Protein AF-A0A6S7IN90-F1 (afdb_monomer_lite)

Secondary structure (DSSP, 8-state):
------TTEEHHHHHHHHHHHHT--GGGEEEEEEETTEEEEE--TTSEE---STTEEEEEEEEEEE--------------------SS------------EEEEEEEEEESS---SB-TTT--B-SS-EE-TTTSS-EESSHHHHHHHHHHHGGG----PEEEEEEEEEEEEGGG--HHHHHHHHHHHT-

InterPro domains:
  IPR002893 Zinc finger, MYND-type [PF01753] (118-156)
  IPR002893 Zinc finger, MYND-type [PS01360] (118-156)
  IPR002893 Zinc finger, MYND-type [PS50865] (118-156)

Foldseek 3Di:
DFQDQDPWDFPLSNLVVVCVQVVHDSQQKWKFKDAPLATDDTHDRGDTDDDDWLRIWIKIKGWAKDQDPPPPDDDDDDDDDDDDDPDDPPDDPDDPPPQRKIKIWIWIWTQADRDQAAPQPRDRDPPWDADSAANHGTHPDPVSVVVCCVPCVVPRHHDIDTDDDTDIDIDGPVQPDPVSVSVRVNVVSD

Radius of gyration: 23.91 Å; chains: 1; bounding box: 40×41×80 Å

Sequence (190 aa):
TKIKVCQRTHCSDLISQLSHIVDIPARCLLLLRSKYSRISHIYDPIEEVSLSSNDEILIACEIVVSKQDVSSSNTKDENACSESCESNFKKNIDKHCSYDVVHISVIQRLTHSVTGKCHNCGLEKSPLSYCSKCCKVAYCNRECQRNNWKYHRQYCEFQPFIIGTPFIISIDSSKATLDNLQKKAFSYAR

pLDDT: mean 75.05, std 19.96, range [24.75, 97.0]

Organism: Paramuricea clavata (NCBI:txid317549)

Structure (mmCIF, N/CA/C/O backbone):
data_AF-A0A6S7IN90-F1
#
_entry.id   AF-A0A6S7IN90-F1
#
loop_
_atom_site.group_PDB
_atom_site.id
_atom_site.type_symbol
_atom_site.label_atom_id
_atom_site.label_alt_id
_atom_site.label_comp_id
_atom_site.label_asym_id
_atom_site.label_entity_id
_atom_site.label_seq_id
_atom_site.pdbx_PDB_ins_code
_atom_site.Cartn_x
_atom_site.Cartn_y
_atom_site.Cartn_z
_atom_site.occupancy
_atom_site.B_iso_or_equiv
_atom_site.auth_seq_id
_atom_site.auth_comp_id
_atom_site.auth_asym_id
_atom_site.auth_atom_id
_atom_site.pdbx_PDB_model_num
ATOM 1 N N . THR A 1 1 ? -6.075 -13.802 1.726 1.00 51.81 1 THR A N 1
ATOM 2 C CA . THR A 1 1 ? -4.731 -14.169 2.237 1.00 51.81 1 THR A CA 1
ATOM 3 C C . THR A 1 1 ? -4.208 -13.045 3.120 1.00 51.81 1 THR A C 1
ATOM 5 O O . THR A 1 1 ? -4.416 -11.894 2.767 1.00 51.81 1 THR A O 1
ATOM 8 N N . LYS A 1 2 ? -3.662 -13.325 4.315 1.00 60.53 2 LYS A N 1
ATOM 9 C CA . LYS A 1 2 ? -3.126 -12.279 5.218 1.00 60.53 2 LYS A CA 1
ATOM 10 C C . LYS A 1 2 ? -1.755 -11.827 4.710 1.00 60.53 2 LYS A C 1
ATOM 12 O O . LYS A 1 2 ? -0.945 -12.706 4.436 1.00 60.53 2 LYS A O 1
ATOM 17 N N . ILE A 1 3 ? -1.478 -10.522 4.687 1.00 66.75 3 ILE A N 1
ATOM 18 C CA . ILE A 1 3 ? -0.090 -10.048 4.652 1.00 66.75 3 ILE A CA 1
ATOM 19 C C . ILE A 1 3 ? 0.465 -10.135 6.070 1.00 66.75 3 ILE A C 1
ATOM 21 O O . ILE A 1 3 ? -0.049 -9.513 6.999 1.00 66.75 3 ILE A O 1
ATOM 25 N N . LYS A 1 4 ? 1.498 -10.945 6.250 1.00 66.06 4 LYS A N 1
ATOM 26 C CA . LYS A 1 4 ? 2.274 -11.033 7.478 1.00 66.06 4 LYS A CA 1
ATOM 27 C C . LYS A 1 4 ? 3.322 -9.926 7.446 1.00 66.06 4 LYS A C 1
ATOM 29 O O . LYS A 1 4 ? 4.298 -10.033 6.712 1.00 66.06 4 LYS A O 1
ATOM 34 N N . VAL A 1 5 ? 3.093 -8.885 8.243 1.00 60.19 5 VAL A N 1
ATOM 35 C CA . VAL A 1 5 ? 4.088 -7.852 8.557 1.00 60.19 5 VAL A CA 1
ATOM 36 C C . VAL A 1 5 ? 4.557 -8.093 9.995 1.00 60.19 5 VAL A C 1
ATOM 38 O O . VAL A 1 5 ? 3.855 -7.778 10.955 1.00 60.19 5 VAL A O 1
ATOM 41 N N . CYS A 1 6 ? 5.705 -8.739 10.147 1.00 56.78 6 CYS A N 1
ATOM 42 C CA . CYS A 1 6 ? 6.445 -8.868 11.401 1.00 56.78 6 CYS A CA 1
ATOM 43 C C . CYS A 1 6 ? 7.353 -7.641 11.618 1.00 56.78 6 CYS A C 1
ATOM 45 O O . CYS A 1 6 ? 7.643 -6.908 10.676 1.00 56.78 6 CYS A O 1
ATOM 47 N N . GLN A 1 7 ? 7.857 -7.447 12.845 1.00 50.72 7 GLN A N 1
ATOM 48 C CA . GLN A 1 7 ? 8.758 -6.332 13.206 1.00 50.72 7 GLN A CA 1
ATOM 49 C C . GLN A 1 7 ? 10.035 -6.220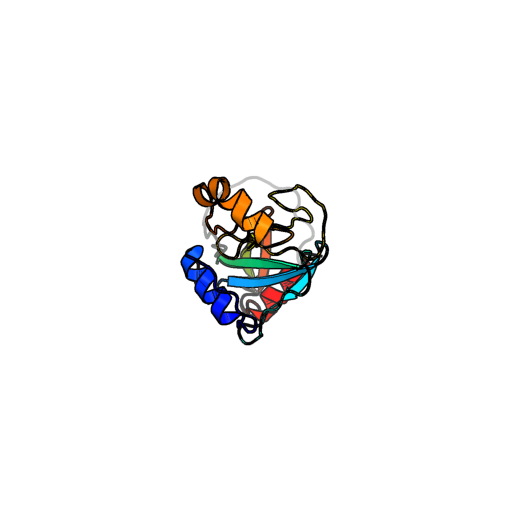 12.345 1.00 50.72 7 GLN A C 1
ATOM 51 O O . GLN A 1 7 ? 10.649 -5.161 12.347 1.00 50.72 7 GLN A O 1
ATOM 56 N N . ARG A 1 8 ? 10.416 -7.281 11.619 1.00 61.25 8 ARG A N 1
ATOM 57 C CA . ARG A 1 8 ? 11.511 -7.316 10.637 1.00 61.25 8 ARG A CA 1
ATOM 58 C C . ARG A 1 8 ? 11.054 -8.062 9.387 1.00 61.25 8 ARG A C 1
ATOM 60 O O . ARG A 1 8 ? 11.346 -9.242 9.228 1.00 61.25 8 ARG A O 1
ATOM 67 N N . THR A 1 9 ? 10.209 -7.433 8.576 1.00 80.62 9 THR A N 1
ATOM 68 C CA . THR A 1 9 ? 9.771 -8.038 7.307 1.00 80.62 9 THR A CA 1
ATOM 69 C C . THR A 1 9 ? 10.557 -7.414 6.177 1.00 80.62 9 THR A C 1
ATOM 71 O O . THR A 1 9 ? 10.556 -6.187 6.063 1.00 80.62 9 THR A O 1
ATOM 74 N N . HIS A 1 10 ? 11.198 -8.228 5.341 1.00 87.44 10 HIS A N 1
ATOM 75 C CA . HIS A 1 10 ? 11.854 -7.702 4.153 1.00 87.44 10 HIS A CA 1
ATOM 76 C C . HIS A 1 10 ? 10.814 -7.263 3.121 1.00 87.44 10 HIS A C 1
ATOM 78 O O . HIS A 1 10 ? 9.716 -7.820 3.019 1.00 87.44 10 HIS A O 1
ATOM 84 N N . CYS A 1 11 ? 11.161 -6.250 2.336 1.00 88.19 11 CYS A N 1
ATOM 85 C CA . CYS A 1 11 ? 10.333 -5.759 1.243 1.00 88.19 11 CYS A CA 1
ATOM 86 C C . CYS A 1 11 ? 9.976 -6.887 0.263 1.00 88.19 11 CYS A C 1
ATOM 88 O O . CYS A 1 11 ? 8.815 -7.021 -0.128 1.00 88.19 11 CYS A O 1
ATOM 90 N N . SER A 1 12 ? 10.939 -7.755 -0.056 1.00 87.94 12 SER A N 1
ATOM 91 C CA . SER A 1 12 ? 10.753 -8.944 -0.895 1.00 87.94 12 SER A CA 1
ATOM 92 C C . SER A 1 12 ? 9.645 -9.882 -0.397 1.00 87.94 12 SER A C 1
ATOM 94 O O . SER A 1 12 ? 8.852 -10.373 -1.207 1.00 87.94 12 S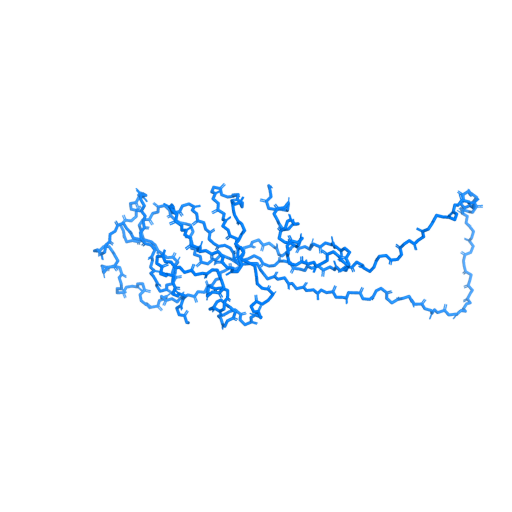ER A O 1
ATOM 96 N N . ASP A 1 13 ? 9.520 -10.082 0.918 1.00 89.44 13 ASP A N 1
ATOM 97 C CA . ASP A 1 13 ? 8.468 -10.912 1.516 1.00 89.44 13 ASP A CA 1
ATOM 98 C C . ASP A 1 13 ? 7.088 -10.273 1.346 1.00 89.44 13 ASP A C 1
ATOM 100 O O . ASP A 1 13 ? 6.101 -10.961 1.064 1.00 89.44 13 ASP A O 1
ATOM 104 N N . LEU A 1 14 ? 6.995 -8.951 1.518 1.00 88.81 14 LEU A N 1
ATOM 105 C CA . LEU A 1 14 ? 5.744 -8.214 1.331 1.00 88.81 14 LEU A CA 1
ATOM 106 C C . LEU A 1 14 ? 5.332 -8.187 -0.136 1.00 88.81 14 LEU A C 1
ATOM 108 O O . LEU A 1 14 ? 4.166 -8.435 -0.440 1.00 88.81 14 LEU A O 1
ATOM 112 N N . ILE A 1 15 ? 6.279 -7.932 -1.038 1.00 88.88 15 ILE A N 1
ATOM 113 C CA . ILE A 1 15 ? 6.060 -7.947 -2.485 1.00 88.88 15 ILE A CA 1
ATOM 114 C C . ILE A 1 15 ? 5.602 -9.336 -2.941 1.00 88.88 15 ILE A C 1
ATOM 116 O O . ILE A 1 15 ? 4.645 -9.432 -3.704 1.00 88.88 15 ILE A O 1
ATOM 120 N N . SER A 1 16 ? 6.214 -10.413 -2.443 1.00 90.25 16 SER A N 1
ATOM 121 C CA . SER A 1 16 ? 5.815 -11.787 -2.785 1.00 90.25 16 SER A CA 1
ATOM 122 C C . SER A 1 16 ? 4.404 -12.109 -2.289 1.00 90.25 16 SER A C 1
ATOM 124 O O . SER A 1 16 ? 3.588 -12.663 -3.021 1.00 90.25 16 SER A O 1
ATOM 126 N N . GLN A 1 17 ? 4.064 -11.705 -1.063 1.00 89.25 17 GLN A N 1
ATOM 127 C CA . GLN A 1 17 ? 2.707 -11.879 -0.537 1.00 89.25 17 GLN A CA 1
ATOM 128 C C . GLN A 1 17 ? 1.677 -11.066 -1.326 1.00 89.25 17 GLN A C 1
ATOM 130 O O . GLN A 1 17 ? 0.605 -11.580 -1.642 1.00 89.25 17 GLN A O 1
ATOM 135 N N . LEU A 1 18 ? 2.001 -9.814 -1.659 1.00 88.94 18 LEU A N 1
ATOM 136 C CA . LEU A 1 18 ? 1.163 -8.957 -2.492 1.00 88.94 18 LEU A CA 1
ATOM 137 C C . LEU A 1 18 ? 0.967 -9.567 -3.875 1.00 88.94 18 LEU A C 1
ATOM 139 O O . LEU A 1 18 ? -0.170 -9.633 -4.323 1.00 88.94 18 LEU A O 1
ATOM 143 N N . SER A 1 19 ? 2.029 -10.077 -4.497 1.00 89.75 19 SER A N 1
ATOM 144 C CA . SER A 1 19 ? 1.998 -10.712 -5.816 1.00 89.75 19 SER A CA 1
ATOM 145 C C . SER A 1 19 ? 0.890 -11.760 -5.928 1.00 89.75 19 SER A C 1
ATOM 147 O O . SER A 1 19 ? 0.081 -11.700 -6.849 1.00 89.75 19 SER A O 1
ATOM 149 N N . HIS A 1 20 ? 0.771 -12.640 -4.931 1.00 88.88 20 HIS A N 1
ATOM 150 C CA . HIS A 1 20 ? -0.295 -13.643 -4.870 1.00 88.88 20 HIS A CA 1
ATOM 151 C C . HIS A 1 20 ? -1.692 -13.072 -4.586 1.00 88.88 20 HIS A C 1
ATOM 153 O O . HIS A 1 20 ? -2.689 -13.691 -4.937 1.00 88.88 20 HIS A O 1
ATOM 159 N N . ILE A 1 21 ? -1.787 -11.937 -3.889 1.00 85.12 21 ILE A N 1
ATOM 160 C CA . ILE A 1 21 ? -3.066 -11.317 -3.513 1.00 85.12 21 ILE A CA 1
ATOM 161 C C . ILE A 1 21 ? -3.670 -10.537 -4.679 1.00 85.12 21 ILE A C 1
ATOM 163 O O . ILE A 1 21 ? -4.886 -10.556 -4.849 1.00 85.12 21 ILE A O 1
ATOM 167 N N . VAL A 1 22 ? -2.836 -9.815 -5.428 1.00 84.12 22 VAL A N 1
ATOM 168 C CA . VAL A 1 22 ? -3.275 -8.951 -6.534 1.00 84.12 22 VAL A CA 1
ATOM 169 C C . VAL A 1 22 ? -3.088 -9.589 -7.911 1.00 84.12 22 VAL A C 1
ATOM 171 O O . VAL A 1 22 ? -3.410 -8.943 -8.898 1.00 84.12 22 VAL A O 1
ATOM 174 N N . ASP A 1 23 ? -2.594 -10.829 -7.964 1.00 86.19 23 ASP A N 1
ATOM 175 C CA . ASP A 1 23 ? -2.324 -11.596 -9.188 1.00 86.19 23 ASP A CA 1
ATOM 176 C C . ASP A 1 23 ? -1.394 -10.869 -10.177 1.00 86.19 23 ASP A C 1
ATOM 178 O O . ASP A 1 23 ? -1.618 -10.804 -11.383 1.00 86.19 23 ASP A O 1
ATOM 182 N N . ILE A 1 24 ? -0.328 -10.271 -9.638 1.00 84.75 24 ILE A N 1
ATOM 183 C CA . ILE A 1 24 ? 0.679 -9.520 -10.401 1.00 84.75 24 ILE A CA 1
ATOM 184 C C . ILE A 1 24 ? 2.053 -10.083 -10.054 1.00 84.75 24 ILE A C 1
ATOM 186 O O . ILE A 1 24 ? 2.351 -10.207 -8.866 1.00 84.75 24 ILE A O 1
ATOM 190 N N . PRO A 1 25 ? 2.938 -10.386 -11.021 1.00 85.12 25 PRO A N 1
ATOM 191 C CA . PRO A 1 25 ? 4.278 -10.885 -10.722 1.00 85.12 25 PRO A CA 1
ATOM 192 C C . PRO A 1 25 ? 5.054 -9.956 -9.777 1.00 85.12 25 PRO A C 1
ATOM 194 O O . PRO A 1 25 ? 5.095 -8.750 -9.996 1.00 85.12 25 PRO A O 1
ATOM 197 N N . ALA A 1 26 ? 5.744 -10.514 -8.777 1.00 84.88 26 ALA A N 1
ATOM 198 C CA . ALA A 1 26 ? 6.549 -9.760 -7.805 1.00 84.88 26 ALA A CA 1
ATOM 199 C C . ALA A 1 26 ? 7.509 -8.743 -8.456 1.00 84.88 26 ALA A C 1
ATOM 201 O O . ALA A 1 26 ? 7.634 -7.615 -7.995 1.00 84.88 26 ALA A O 1
ATOM 202 N N . ARG A 1 27 ? 8.128 -9.111 -9.585 1.00 82.00 27 ARG A N 1
ATOM 203 C CA . ARG A 1 27 ? 9.022 -8.238 -10.374 1.00 82.00 27 ARG A CA 1
ATOM 204 C C . ARG A 1 27 ? 8.341 -7.012 -10.999 1.00 82.00 27 ARG A C 1
ATOM 206 O O . ARG A 1 27 ? 9.026 -6.098 -11.438 1.00 82.00 27 ARG A O 1
ATOM 213 N N . CYS A 1 28 ? 7.015 -7.025 -11.094 1.00 82.50 28 CYS A N 1
ATOM 214 C CA . CYS A 1 28 ? 6.192 -5.934 -11.607 1.00 82.50 28 CYS A CA 1
ATOM 215 C C . CYS A 1 28 ? 5.619 -5.078 -10.472 1.00 82.50 28 CYS A C 1
ATOM 217 O O . CYS A 1 28 ? 4.851 -4.161 -10.744 1.00 82.50 28 CYS A O 1
ATOM 219 N N . LEU A 1 29 ? 5.952 -5.376 -9.215 1.00 84.88 29 LEU A N 1
ATOM 220 C CA . LEU A 1 29 ? 5.479 -4.637 -8.056 1.00 84.88 29 LEU A CA 1
ATOM 221 C C . LEU A 1 29 ? 6.607 -3.820 -7.441 1.00 84.88 29 LEU A C 1
ATOM 223 O O . LEU A 1 29 ? 7.735 -4.279 -7.276 1.00 84.88 29 LEU A O 1
ATOM 227 N N . LEU A 1 30 ? 6.253 -2.607 -7.047 1.00 86.19 30 LEU A N 1
ATOM 228 C CA . LEU A 1 30 ? 7.115 -1.672 -6.358 1.00 86.19 30 LEU A CA 1
ATOM 229 C C . LEU A 1 30 ? 6.476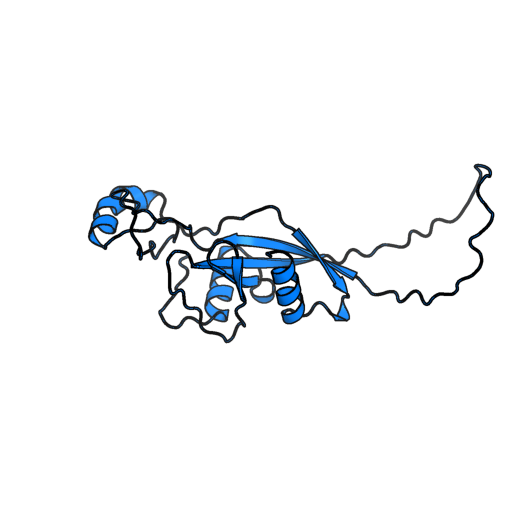 -1.253 -5.035 1.00 86.19 30 LEU A C 1
ATOM 231 O O . LEU A 1 30 ? 5.329 -0.819 -5.030 1.00 86.19 30 LEU A O 1
ATOM 235 N N . LEU A 1 31 ? 7.209 -1.340 -3.924 1.00 88.06 31 LEU A N 1
ATOM 236 C CA . LEU A 1 31 ? 6.712 -0.928 -2.614 1.00 88.06 31 LEU A CA 1
ATOM 237 C C . LEU A 1 31 ? 7.264 0.445 -2.217 1.00 88.06 31 LEU A C 1
ATOM 239 O O . LEU A 1 31 ? 8.468 0.697 -2.259 1.00 88.06 31 LEU A O 1
ATOM 243 N N . LEU A 1 32 ? 6.368 1.332 -1.801 1.00 87.69 32 LEU A N 1
ATOM 244 C CA . LEU A 1 32 ? 6.649 2.724 -1.466 1.00 87.69 32 LEU A CA 1
ATOM 245 C C . LEU A 1 32 ? 6.080 3.032 -0.086 1.00 87.69 32 LEU A C 1
ATOM 247 O O . LEU A 1 32 ? 5.002 2.550 0.257 1.00 87.69 32 LEU A O 1
ATOM 251 N N . ARG A 1 33 ? 6.754 3.881 0.685 1.00 87.06 33 ARG A N 1
ATOM 252 C CA . ARG A 1 33 ? 6.187 4.525 1.872 1.00 87.06 33 ARG A CA 1
ATOM 253 C C . ARG A 1 33 ? 5.750 5.934 1.507 1.00 87.06 33 ARG A C 1
ATOM 255 O O . ARG A 1 33 ? 6.507 6.671 0.882 1.00 87.06 33 ARG A O 1
ATOM 262 N N . SER A 1 34 ? 4.568 6.336 1.941 1.00 83.69 34 SER A N 1
ATOM 263 C CA . SER A 1 34 ? 4.117 7.726 1.944 1.00 83.69 34 SER A CA 1
ATOM 264 C C . SER A 1 34 ? 3.903 8.182 3.380 1.00 83.69 34 SER A C 1
ATOM 266 O O . SER A 1 34 ? 3.521 7.383 4.226 1.00 83.69 34 SER A O 1
ATOM 268 N N . LYS A 1 35 ? 4.206 9.445 3.672 1.00 83.12 35 LYS A N 1
ATOM 269 C CA . LYS A 1 35 ? 3.993 10.106 4.960 1.00 83.12 35 LYS A CA 1
ATOM 270 C C . LYS A 1 35 ? 3.489 11.516 4.689 1.00 83.12 35 LYS A C 1
ATOM 272 O O . LYS A 1 35 ? 4.070 12.215 3.862 1.00 83.12 35 LYS A O 1
ATOM 277 N N . TYR A 1 36 ? 2.422 11.935 5.367 1.00 81.25 36 TYR A N 1
ATOM 278 C CA . TYR A 1 36 ? 1.799 13.253 5.153 1.00 81.25 36 TYR A CA 1
ATOM 279 C C . TYR A 1 36 ? 1.448 13.521 3.681 1.00 81.25 36 TYR A C 1
ATOM 281 O O . TYR A 1 36 ? 1.739 14.586 3.141 1.00 81.25 36 TYR A O 1
ATOM 289 N N . SER A 1 37 ? 0.860 12.521 3.019 1.00 71.81 37 SER A N 1
ATOM 290 C CA . SER A 1 37 ? 0.457 12.587 1.605 1.00 71.81 37 SER A CA 1
ATOM 291 C C . SER A 1 37 ? 1.607 12.798 0.612 1.00 71.81 37 SER A C 1
ATOM 293 O O . SER A 1 37 ? 1.365 13.151 -0.538 1.00 71.81 37 SER A O 1
ATOM 295 N N . ARG A 1 38 ? 2.854 12.561 1.028 1.00 71.19 38 ARG A N 1
ATOM 296 C CA . ARG A 1 38 ? 4.039 12.614 0.166 1.00 71.19 38 ARG A CA 1
ATOM 297 C C . ARG A 1 38 ? 4.742 11.273 0.201 1.00 71.19 38 ARG A C 1
ATOM 299 O O . ARG A 1 38 ? 4.903 10.700 1.277 1.00 71.19 38 ARG A O 1
ATOM 306 N N . ILE A 1 39 ? 5.228 10.787 -0.939 1.00 80.19 39 ILE A N 1
ATOM 307 C CA . ILE A 1 39 ? 6.134 9.634 -0.925 1.00 80.19 39 ILE A CA 1
ATOM 308 C C . ILE A 1 39 ? 7.369 10.007 -0.102 1.00 80.19 39 ILE A C 1
ATOM 310 O O . ILE A 1 39 ? 7.993 11.041 -0.329 1.00 80.19 39 ILE A O 1
ATOM 314 N N . SER A 1 40 ? 7.679 9.180 0.889 1.00 82.12 40 SER A N 1
ATOM 315 C CA . SER A 1 40 ? 8.778 9.376 1.828 1.00 82.12 40 SER A CA 1
ATOM 316 C C . SER A 1 40 ? 9.892 8.353 1.647 1.00 82.12 40 SER A C 1
ATOM 318 O O . SER A 1 40 ? 11.019 8.635 2.041 1.00 82.12 40 SER A O 1
ATOM 320 N N . HIS A 1 41 ? 9.603 7.177 1.076 1.00 82.88 41 HIS A N 1
ATOM 321 C CA . HIS A 1 41 ? 10.604 6.129 0.857 1.00 82.88 41 HIS A CA 1
ATOM 322 C C . HIS A 1 41 ? 10.212 5.185 -0.278 1.00 82.88 41 HIS A C 1
ATOM 324 O O . HIS A 1 41 ? 9.025 4.962 -0.519 1.00 82.88 41 HIS A O 1
ATOM 330 N N . ILE A 1 42 ? 11.208 4.592 -0.929 1.00 80.00 42 ILE A N 1
ATOM 331 C CA . ILE A 1 42 ? 11.045 3.494 -1.883 1.00 80.00 42 ILE A CA 1
ATOM 332 C C . ILE A 1 42 ? 11.862 2.331 -1.364 1.00 80.00 42 ILE A C 1
ATOM 334 O O . ILE A 1 42 ? 13.052 2.501 -1.129 1.00 80.00 42 ILE A O 1
ATOM 338 N N . TYR A 1 43 ? 11.229 1.178 -1.192 1.00 84.50 43 TYR A N 1
ATOM 339 C CA . TYR A 1 43 ? 11.931 0.030 -0.651 1.00 84.50 43 TYR A CA 1
ATOM 340 C C . TYR A 1 43 ? 12.670 -0.730 -1.745 1.00 84.50 43 TYR A C 1
ATOM 342 O O . TYR A 1 43 ? 12.059 -1.174 -2.725 1.00 84.50 43 TYR A O 1
ATOM 350 N N . ASP A 1 44 ? 13.965 -0.944 -1.538 1.00 82.06 44 ASP A N 1
ATOM 351 C CA . ASP A 1 44 ? 14.695 -1.996 -2.241 1.00 82.06 44 ASP A CA 1
ATOM 352 C C . ASP A 1 44 ? 14.209 -3.373 -1.733 1.00 82.06 44 ASP A C 1
ATOM 354 O O . ASP A 1 44 ? 13.933 -3.513 -0.537 1.00 82.06 44 ASP A O 1
ATOM 358 N N . PRO A 1 45 ? 14.061 -4.403 -2.590 1.00 80.00 45 PRO A N 1
ATOM 359 C CA . PRO A 1 45 ? 13.696 -5.755 -2.164 1.00 80.00 45 PRO A CA 1
ATOM 360 C C . PRO A 1 45 ? 14.454 -6.310 -0.944 1.00 80.00 45 PRO A C 1
ATOM 362 O O . PRO A 1 45 ? 13.859 -7.080 -0.185 1.00 80.00 45 PRO A O 1
ATOM 365 N N . ILE A 1 46 ? 15.724 -5.943 -0.736 1.00 82.62 46 ILE A N 1
ATOM 366 C CA . ILE A 1 46 ? 16.518 -6.390 0.429 1.00 82.62 46 ILE A CA 1
ATOM 367 C C . ILE A 1 46 ? 16.268 -5.576 1.708 1.00 82.62 46 ILE A C 1
ATOM 369 O O . ILE A 1 46 ? 16.602 -6.044 2.797 1.00 82.62 46 ILE A O 1
ATOM 373 N N . GLU A 1 47 ? 15.657 -4.395 1.624 1.00 88.12 47 GLU A N 1
ATOM 374 C CA . GLU A 1 47 ? 15.402 -3.548 2.793 1.00 88.12 47 GLU A CA 1
ATOM 375 C C . GLU A 1 47 ? 14.325 -4.124 3.720 1.00 88.12 47 GLU A C 1
ATOM 377 O O . GLU A 1 47 ? 13.375 -4.783 3.291 1.00 88.12 47 GLU A O 1
ATOM 382 N N . GLU A 1 48 ? 14.446 -3.825 5.015 1.00 87.75 48 GLU A N 1
ATOM 383 C CA . GLU A 1 48 ? 13.390 -4.087 5.990 1.00 87.75 48 GLU A CA 1
ATOM 384 C C . GLU A 1 48 ? 12.328 -2.980 5.970 1.00 87.75 48 GLU A C 1
ATOM 386 O O . GLU A 1 48 ? 12.621 -1.780 5.954 1.00 87.75 48 GLU A O 1
ATOM 391 N N . VAL A 1 49 ? 11.064 -3.388 6.038 1.00 86.06 49 VAL A N 1
ATOM 392 C CA . VAL A 1 49 ? 9.917 -2.483 6.034 1.00 86.06 49 VAL A CA 1
ATOM 393 C C . VAL A 1 49 ? 9.457 -2.218 7.461 1.00 86.06 49 VAL A C 1
ATOM 395 O O . VAL A 1 49 ? 8.972 -3.112 8.154 1.00 86.06 49 VAL A O 1
ATOM 398 N N . SER A 1 50 ? 9.563 -0.958 7.886 1.00 81.62 50 SER A N 1
ATOM 399 C CA . SER A 1 50 ? 9.043 -0.473 9.166 1.00 81.62 50 SER A CA 1
ATOM 400 C C . SER A 1 50 ? 8.185 0.784 8.991 1.00 81.62 50 SER A C 1
ATOM 402 O O . SER A 1 50 ? 8.503 1.685 8.204 1.00 81.62 50 SER A O 1
ATOM 404 N N . LEU A 1 51 ? 7.079 0.825 9.740 1.00 73.94 51 LEU A N 1
ATOM 405 C CA . LEU A 1 51 ? 6.178 1.971 9.857 1.00 73.94 51 LEU A CA 1
ATOM 406 C C . LEU A 1 51 ? 6.201 2.453 11.305 1.00 73.94 51 LEU A C 1
ATOM 408 O O . LEU A 1 51 ? 5.982 1.675 12.234 1.00 73.94 51 LEU A O 1
ATOM 412 N N . SER A 1 52 ? 6.511 3.729 11.478 1.00 71.19 52 SER A N 1
ATOM 413 C CA . SER A 1 52 ? 6.743 4.392 12.760 1.00 71.19 52 SER A CA 1
ATOM 414 C C . SER A 1 52 ? 5.547 5.218 13.238 1.00 71.19 52 SER A C 1
ATOM 416 O O . SER A 1 52 ? 5.427 5.479 14.434 1.00 71.19 52 SER A O 1
ATOM 418 N N . SER A 1 53 ? 4.639 5.609 12.336 1.00 71.88 53 SER A N 1
ATOM 419 C CA . SER A 1 53 ? 3.425 6.361 12.670 1.00 71.88 53 SER A CA 1
ATOM 420 C C . SER A 1 53 ? 2.211 5.903 11.860 1.00 71.88 53 SER A C 1
ATOM 422 O O . SER A 1 53 ? 2.341 5.278 10.813 1.00 71.88 53 SER A O 1
ATOM 424 N N . ASN A 1 54 ? 1.008 6.242 12.333 1.00 69.25 54 ASN A N 1
ATOM 425 C CA . ASN A 1 54 ? -0.245 5.939 11.628 1.00 69.25 54 ASN A CA 1
ATOM 426 C C . ASN A 1 54 ? -0.418 6.703 10.308 1.00 69.25 54 ASN A C 1
ATOM 428 O O . ASN A 1 54 ? -1.237 6.302 9.484 1.00 69.25 54 ASN A O 1
ATOM 432 N N . ASP A 1 55 ? 0.299 7.818 10.161 1.00 73.81 55 ASP A N 1
ATOM 433 C CA . ASP A 1 55 ? 0.269 8.671 8.970 1.00 73.81 55 ASP A CA 1
ATOM 434 C C . ASP A 1 55 ? 1.183 8.129 7.863 1.00 73.81 55 ASP A C 1
ATOM 436 O O . ASP A 1 55 ? 1.231 8.692 6.766 1.00 73.81 55 ASP A O 1
ATOM 440 N N . GLU A 1 56 ? 1.948 7.072 8.161 1.00 82.88 56 GLU A N 1
ATOM 441 C CA . GLU A 1 56 ? 2.782 6.379 7.193 1.00 82.88 56 GLU A CA 1
ATOM 442 C C . GLU A 1 56 ? 1.996 5.258 6.529 1.00 82.88 56 GLU A C 1
ATOM 444 O O . GLU A 1 56 ? 1.536 4.339 7.200 1.00 82.88 56 GLU A O 1
ATOM 449 N N . ILE A 1 57 ? 1.905 5.311 5.202 1.00 83.88 57 ILE A N 1
ATOM 450 C CA . ILE A 1 57 ? 1.235 4.304 4.387 1.00 83.88 57 ILE A CA 1
ATOM 451 C C . ILE A 1 57 ? 2.185 3.577 3.466 1.00 83.88 57 ILE A C 1
ATOM 453 O O . ILE A 1 57 ? 3.098 4.177 2.909 1.00 83.88 57 ILE A O 1
ATOM 457 N N . LEU A 1 58 ? 1.925 2.288 3.255 1.00 87.69 58 LEU A N 1
ATOM 458 C CA . LEU A 1 58 ? 2.598 1.512 2.224 1.00 87.69 58 LEU A CA 1
ATOM 459 C C . LEU A 1 58 ? 1.725 1.478 0.972 1.00 87.69 58 LEU A C 1
ATOM 461 O O . LEU A 1 58 ? 0.564 1.052 1.025 1.00 87.69 58 LEU A O 1
ATOM 465 N N . ILE A 1 59 ? 2.306 1.917 -0.138 1.00 85.69 59 ILE A N 1
ATOM 466 C CA . ILE A 1 59 ? 1.710 1.918 -1.468 1.00 85.69 59 ILE A CA 1
ATOM 467 C C . ILE A 1 59 ? 2.434 0.864 -2.299 1.00 85.69 59 ILE A C 1
ATOM 469 O O . ILE A 1 59 ? 3.658 0.889 -2.401 1.00 85.69 59 ILE A O 1
ATOM 473 N N . ALA A 1 60 ? 1.680 -0.051 -2.897 1.00 87.94 60 ALA A N 1
ATOM 474 C CA . ALA A 1 60 ? 2.198 -0.970 -3.899 1.00 87.94 60 ALA A CA 1
ATOM 475 C C . ALA A 1 60 ? 1.859 -0.429 -5.293 1.00 87.94 60 ALA A C 1
ATOM 477 O O . ALA A 1 60 ? 0.694 -0.147 -5.577 1.00 87.94 60 ALA A O 1
ATOM 478 N N . CYS A 1 61 ? 2.866 -0.282 -6.144 1.00 84.38 61 CYS A N 1
ATOM 479 C CA . CYS A 1 61 ? 2.736 0.182 -7.515 1.00 84.38 61 CYS A CA 1
ATOM 480 C C . CYS A 1 61 ? 2.974 -0.969 -8.482 1.00 84.38 61 CYS A C 1
ATOM 482 O O . CYS A 1 61 ? 4.021 -1.609 -8.440 1.00 84.38 61 CYS A O 1
ATOM 484 N N . GLU A 1 62 ? 2.014 -1.206 -9.361 1.00 86.25 62 GLU A N 1
ATOM 485 C CA . GLU A 1 62 ? 2.178 -2.105 -10.497 1.00 86.25 62 GLU A CA 1
ATOM 486 C C . GLU A 1 62 ? 2.877 -1.369 -11.639 1.00 86.25 62 GLU A C 1
ATOM 488 O O . GLU A 1 62 ? 2.509 -0.243 -11.962 1.00 86.25 62 GLU A O 1
ATOM 493 N N . ILE A 1 63 ? 3.876 -2.007 -12.238 1.00 78.31 63 ILE A N 1
ATOM 494 C CA . ILE A 1 63 ? 4.646 -1.513 -13.375 1.00 78.31 63 ILE A CA 1
ATOM 495 C C . ILE A 1 63 ? 4.250 -2.353 -14.591 1.00 78.31 63 ILE A C 1
ATOM 497 O O . ILE A 1 63 ? 4.723 -3.482 -14.752 1.00 78.31 63 ILE A O 1
ATOM 501 N N . VAL A 1 64 ? 3.394 -1.806 -15.454 1.00 70.81 64 VAL A N 1
ATOM 502 C CA . VAL A 1 64 ? 2.956 -2.480 -16.686 1.00 70.81 64 VAL A CA 1
ATOM 503 C C . VAL A 1 64 ? 3.725 -1.922 -17.869 1.00 70.81 64 VAL A C 1
ATOM 505 O O . VAL A 1 64 ? 3.478 -0.798 -18.282 1.00 70.81 64 VAL A O 1
ATOM 508 N N . VAL A 1 65 ? 4.641 -2.701 -18.439 1.00 65.38 65 VAL A N 1
ATOM 509 C CA . VAL A 1 65 ? 5.382 -2.315 -19.646 1.00 65.38 65 VAL A CA 1
ATOM 510 C C . VAL A 1 65 ? 4.514 -2.547 -20.883 1.00 65.38 65 VAL A C 1
ATOM 512 O O . VAL A 1 65 ? 4.307 -3.688 -21.288 1.00 65.38 65 VAL A O 1
ATOM 515 N N . SER A 1 66 ? 4.046 -1.470 -21.513 1.00 57.56 66 SER A N 1
ATOM 516 C CA . SER A 1 66 ? 3.479 -1.520 -22.863 1.00 57.56 66 SER A CA 1
ATOM 517 C C . SER A 1 66 ? 4.570 -1.229 -23.890 1.00 57.56 66 SER A C 1
ATOM 519 O O . SER A 1 66 ? 5.083 -0.113 -23.980 1.00 57.56 66 SER A O 1
ATOM 521 N N . LYS A 1 67 ? 4.931 -2.250 -24.674 1.00 53.47 67 LYS A N 1
ATOM 522 C CA . LYS A 1 67 ? 5.617 -2.046 -25.951 1.00 53.47 67 LYS A CA 1
ATOM 523 C C . LYS A 1 67 ? 4.551 -1.631 -26.958 1.00 53.47 67 LYS A C 1
ATOM 525 O O . LYS A 1 67 ? 3.832 -2.482 -27.470 1.00 53.47 67 LYS A O 1
ATOM 530 N N . GLN A 1 68 ? 4.374 -0.332 -27.164 1.00 45.53 68 GLN A N 1
ATOM 531 C CA . GLN A 1 68 ? 3.694 0.128 -28.367 1.00 45.53 68 GLN A CA 1
ATOM 532 C C . GLN A 1 68 ? 4.753 0.206 -29.457 1.00 45.53 68 GLN A C 1
ATOM 534 O O . GLN A 1 68 ? 5.535 1.151 -29.498 1.00 45.53 68 GLN A O 1
ATOM 539 N N . ASP A 1 69 ? 4.790 -0.809 -30.315 1.00 38.31 69 ASP A N 1
ATOM 540 C CA . ASP A 1 69 ? 5.446 -0.668 -31.604 1.00 38.31 69 ASP A CA 1
ATOM 541 C C . ASP A 1 69 ? 4.643 0.387 -32.370 1.00 38.31 69 ASP A C 1
ATOM 543 O O . ASP A 1 69 ? 3.494 0.155 -32.755 1.00 38.31 69 ASP A O 1
ATOM 547 N N . VAL A 1 70 ? 5.215 1.577 -32.561 1.00 40.56 70 VAL A N 1
ATOM 548 C CA . VAL A 1 70 ? 4.707 2.518 -33.560 1.00 40.56 70 VAL A CA 1
ATOM 549 C C . VAL A 1 70 ? 5.008 1.881 -34.911 1.00 40.56 70 VAL A C 1
ATOM 551 O O . VAL A 1 70 ? 6.064 2.090 -35.505 1.00 40.56 70 VAL A O 1
ATOM 554 N N . SER A 1 71 ? 4.099 1.020 -35.362 1.00 33.75 71 SER A N 1
ATOM 555 C CA . SER A 1 71 ? 4.157 0.391 -36.670 1.00 33.75 71 SER A CA 1
ATOM 556 C C . SER A 1 71 ? 4.165 1.490 -37.725 1.00 33.75 71 SER A C 1
ATOM 558 O O . SER A 1 71 ? 3.160 2.168 -37.939 1.00 33.75 71 SER A O 1
ATOM 560 N N . SER A 1 72 ? 5.314 1.672 -38.368 1.00 37.25 72 SER A N 1
ATOM 561 C CA . SER A 1 72 ? 5.459 2.475 -39.573 1.00 37.25 72 SER A CA 1
ATOM 562 C C . SER A 1 72 ? 4.559 1.868 -40.650 1.00 37.25 72 SER A C 1
ATOM 564 O O . SER A 1 72 ? 4.865 0.816 -41.211 1.00 37.25 72 SER A O 1
ATOM 566 N N . SER A 1 73 ? 3.407 2.484 -40.901 1.00 33.44 73 SER A N 1
ATOM 567 C CA . SER A 1 73 ? 2.500 2.072 -41.965 1.00 33.44 73 SER A CA 1
ATOM 568 C C . SER A 1 73 ? 3.108 2.436 -43.319 1.00 33.44 73 SER A C 1
ATOM 570 O O . SER A 1 73 ? 2.974 3.549 -43.819 1.00 33.44 73 SER A O 1
ATOM 572 N N . ASN A 1 74 ? 3.769 1.460 -43.939 1.00 35.88 74 ASN A N 1
ATOM 573 C CA . ASN A 1 74 ? 3.955 1.443 -45.384 1.00 35.88 74 ASN A CA 1
ATOM 574 C C . ASN A 1 74 ? 2.577 1.298 -46.040 1.00 35.88 74 ASN A C 1
ATOM 576 O O . ASN A 1 74 ? 2.008 0.208 -46.048 1.00 35.88 74 ASN A O 1
ATOM 580 N N . THR A 1 75 ? 2.063 2.374 -46.627 1.00 31.48 75 THR A N 1
ATOM 581 C CA . THR A 1 75 ? 1.073 2.274 -47.705 1.00 31.48 75 THR A CA 1
ATOM 582 C C . THR A 1 75 ? 1.615 3.042 -48.896 1.00 31.48 75 THR A C 1
ATOM 584 O O . THR A 1 75 ? 1.916 4.230 -48.810 1.00 31.48 75 THR A O 1
ATOM 587 N N . LYS A 1 76 ? 1.852 2.297 -49.975 1.00 34.00 76 LYS A N 1
ATOM 588 C CA . LYS A 1 76 ? 2.143 2.832 -51.294 1.00 34.00 76 LYS A CA 1
ATOM 589 C C . LYS A 1 76 ? 0.826 3.223 -51.966 1.00 34.00 76 LYS A C 1
ATOM 591 O O . LYS A 1 76 ? -0.155 2.493 -51.850 1.00 34.00 76 LYS A O 1
ATOM 596 N N . ASP A 1 77 ? 0.931 4.322 -52.699 1.00 29.67 77 ASP A N 1
ATOM 597 C CA . ASP A 1 77 ? 0.200 4.673 -53.914 1.00 29.67 77 ASP A CA 1
ATOM 598 C C . ASP A 1 77 ? -1.139 5.438 -53.811 1.00 29.67 77 ASP A C 1
ATOM 600 O O . ASP A 1 77 ? -2.195 4.921 -53.463 1.00 29.67 77 ASP A O 1
ATOM 604 N N . GLU A 1 78 ? -1.005 6.701 -54.248 1.00 29.81 78 GLU A N 1
ATOM 605 C CA . GLU A 1 78 ? -1.812 7.401 -55.259 1.00 29.81 78 GLU A CA 1
ATOM 606 C C . GLU A 1 78 ? -2.930 8.388 -54.845 1.00 29.81 78 GLU A C 1
ATOM 608 O O . GLU A 1 78 ? -4.060 8.041 -54.527 1.00 29.81 78 GLU A O 1
ATOM 613 N N . ASN A 1 79 ? -2.580 9.663 -55.085 1.00 31.83 79 ASN A N 1
ATOM 614 C CA . ASN A 1 79 ? -3.380 10.740 -55.682 1.00 31.83 79 ASN A CA 1
ATOM 615 C C . ASN A 1 79 ? -4.177 11.725 -54.796 1.00 31.83 79 ASN A C 1
ATOM 617 O O . ASN A 1 79 ? -5.307 11.498 -54.386 1.00 31.83 79 ASN A O 1
ATOM 621 N N . ALA A 1 80 ? -3.571 12.922 -54.721 1.00 29.47 80 ALA A N 1
ATOM 622 C CA . ALA A 1 80 ? -4.156 14.249 -54.937 1.00 29.47 80 ALA A CA 1
ATOM 623 C C . ALA A 1 80 ? -5.080 14.864 -53.864 1.00 29.47 80 ALA A C 1
ATOM 625 O O . ALA A 1 80 ? -6.292 14.683 -53.878 1.00 29.47 80 ALA A O 1
ATOM 626 N N . CYS A 1 81 ? -4.514 15.788 -53.074 1.00 24.91 81 CYS A N 1
ATOM 627 C CA . CYS A 1 81 ? -5.130 17.106 -52.876 1.00 24.91 81 CYS A CA 1
ATOM 628 C C . CYS A 1 81 ? -4.058 18.173 -52.571 1.00 24.91 81 CYS A C 1
ATOM 630 O O . CYS A 1 81 ? -3.494 18.231 -51.482 1.00 24.91 81 CYS A O 1
ATOM 632 N N . SER A 1 82 ? -3.761 18.937 -53.622 1.00 29.78 82 SER A N 1
ATOM 633 C CA . SER A 1 82 ? -3.275 20.322 -53.716 1.00 29.78 82 SER A CA 1
ATOM 634 C C . SER A 1 82 ? -2.875 21.090 -52.443 1.00 29.78 82 SER A C 1
ATOM 636 O O . SER A 1 82 ? -3.715 21.485 -51.639 1.00 29.78 82 SER A O 1
ATOM 638 N N . GLU A 1 83 ? -1.575 21.393 -52.384 1.00 29.08 83 GLU A N 1
ATOM 639 C CA . GLU A 1 83 ? -0.978 22.741 -52.304 1.00 29.08 83 GLU A CA 1
ATOM 640 C C . GLU A 1 83 ? -1.641 23.799 -51.401 1.00 29.08 83 GLU A C 1
ATOM 642 O O . GLU A 1 83 ? -2.602 24.461 -51.7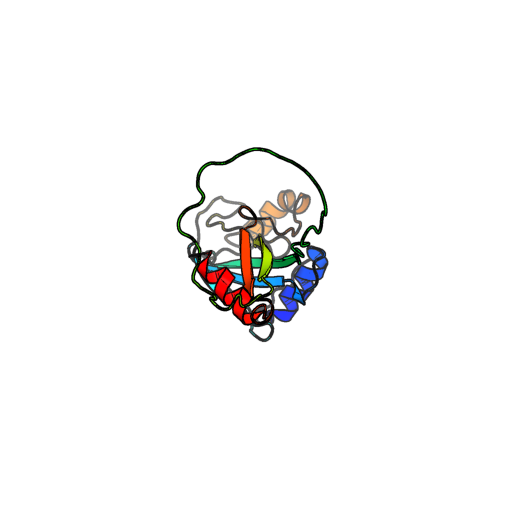84 1.00 29.08 83 GLU A O 1
ATOM 647 N N . SER A 1 84 ? -1.005 24.076 -50.254 1.00 28.95 84 SER A N 1
ATOM 648 C CA . SER A 1 84 ? -0.356 25.378 -49.989 1.00 28.95 84 SER A CA 1
ATOM 649 C C . SER A 1 84 ? 0.150 25.467 -48.539 1.00 28.95 84 SER A C 1
ATOM 651 O O . SER A 1 84 ? -0.544 25.959 -47.652 1.00 28.95 84 SER A O 1
ATOM 653 N N . CYS A 1 85 ? 1.377 24.990 -48.301 1.00 24.75 85 CYS A N 1
ATOM 654 C CA . CYS A 1 85 ? 2.338 25.592 -47.359 1.00 24.75 85 CYS A CA 1
ATOM 655 C C . CYS A 1 85 ? 3.732 24.943 -47.493 1.00 24.75 85 CYS A C 1
ATOM 657 O O . CYS A 1 85 ? 4.389 24.618 -46.508 1.00 24.75 85 CYS A O 1
ATOM 659 N N . GLU A 1 86 ? 4.220 24.763 -48.725 1.00 31.69 86 GLU A N 1
ATOM 660 C CA . GLU A 1 86 ? 5.603 24.346 -48.979 1.00 31.69 86 GLU A CA 1
ATOM 661 C C . GLU A 1 86 ? 6.493 25.553 -49.274 1.00 31.69 86 GLU A C 1
ATOM 663 O O . GLU A 1 86 ? 6.786 25.884 -50.417 1.00 31.69 86 GLU A O 1
ATOM 668 N N . SER A 1 87 ? 6.991 26.187 -48.218 1.00 35.72 87 SER A N 1
ATOM 669 C CA . SER A 1 87 ? 8.326 26.782 -48.266 1.00 35.72 87 SER A CA 1
ATOM 670 C C . SER A 1 87 ? 8.812 27.025 -46.845 1.00 35.72 87 SER A C 1
ATOM 672 O O . SER A 1 87 ? 8.287 27.909 -46.172 1.00 35.72 87 SER A O 1
ATOM 674 N N . ASN A 1 88 ? 9.811 26.232 -46.433 1.00 34.25 88 ASN A N 1
ATOM 675 C CA . ASN A 1 88 ? 10.791 26.465 -45.351 1.00 34.25 88 ASN A CA 1
ATOM 676 C C . ASN A 1 88 ? 10.964 25.320 -44.342 1.00 34.25 88 ASN A C 1
ATOM 678 O O . ASN A 1 88 ? 11.099 25.571 -43.152 1.00 34.25 88 ASN A O 1
ATOM 682 N N . PHE A 1 89 ? 11.079 24.066 -44.790 1.00 31.92 89 PHE A N 1
ATOM 683 C CA . PHE A 1 89 ? 11.712 23.040 -43.948 1.00 31.92 89 PHE A CA 1
ATOM 684 C C . PHE A 1 89 ? 12.585 22.066 -44.751 1.00 31.92 89 PHE A C 1
ATOM 686 O O . PHE A 1 89 ? 12.472 20.850 -44.662 1.00 31.92 89 PHE A O 1
ATOM 693 N N . LYS A 1 90 ? 13.515 22.604 -45.551 1.00 38.94 90 LYS A N 1
ATOM 694 C CA . LYS A 1 90 ? 14.692 21.845 -46.001 1.00 38.94 90 LYS A CA 1
ATOM 695 C C . LYS A 1 90 ? 15.945 22.468 -45.404 1.00 38.94 90 LYS A C 1
ATOM 697 O O . LYS A 1 90 ? 16.522 23.376 -45.994 1.00 38.94 90 LYS A O 1
ATOM 702 N N . LYS A 1 91 ? 16.325 21.955 -44.230 1.00 34.91 91 LYS A N 1
ATOM 703 C CA . LYS A 1 91 ? 17.694 21.658 -43.765 1.00 34.91 91 LYS A CA 1
ATOM 704 C C . LYS A 1 91 ? 17.684 21.536 -42.239 1.00 34.91 91 LYS A C 1
ATOM 706 O O . LYS A 1 91 ? 17.909 22.513 -41.542 1.00 34.91 91 LYS A O 1
ATOM 711 N N . ASN A 1 92 ? 17.485 20.319 -41.744 1.00 30.47 92 ASN A N 1
ATOM 712 C CA . ASN A 1 92 ? 18.432 19.796 -40.770 1.00 30.47 92 ASN A CA 1
ATOM 713 C C . ASN A 1 92 ? 18.392 18.270 -40.775 1.00 30.47 92 ASN A C 1
ATOM 715 O O . ASN A 1 92 ? 17.392 17.646 -40.434 1.00 30.47 92 ASN A O 1
ATOM 719 N N . ILE A 1 93 ? 19.494 17.677 -41.226 1.00 46.06 93 ILE A N 1
ATOM 720 C CA . ILE A 1 93 ? 19.808 16.272 -40.985 1.00 46.06 93 ILE A CA 1
ATOM 721 C C . ILE A 1 93 ? 20.250 16.222 -39.521 1.00 46.06 93 ILE A C 1
ATOM 723 O O . ILE A 1 93 ? 21.439 16.241 -39.222 1.00 46.06 93 ILE A O 1
ATOM 727 N N . ASP A 1 94 ? 19.287 16.233 -38.604 1.00 37.38 94 ASP A N 1
ATOM 728 C CA . ASP A 1 94 ? 19.551 16.043 -37.184 1.00 37.38 94 ASP A CA 1
ATOM 729 C C . ASP A 1 94 ? 19.237 14.590 -36.844 1.00 37.38 94 ASP A C 1
ATOM 731 O O . ASP A 1 94 ? 18.111 14.126 -36.999 1.00 37.38 94 ASP A O 1
ATOM 735 N N . LYS A 1 95 ? 20.285 13.859 -36.445 1.00 43.03 95 LYS A N 1
ATOM 736 C CA . LYS A 1 95 ? 20.283 12.478 -35.940 1.00 43.03 95 LYS A CA 1
ATOM 737 C C . LYS A 1 95 ? 18.950 12.108 -35.277 1.00 43.03 95 LYS A C 1
ATOM 739 O O . LYS A 1 95 ? 18.759 12.367 -34.089 1.00 43.03 95 LYS A O 1
ATOM 744 N N . HIS A 1 96 ? 18.068 11.428 -36.010 1.00 41.25 96 HIS A N 1
ATOM 745 C CA . HIS A 1 96 ? 16.946 10.734 -35.396 1.00 41.25 96 HIS A CA 1
ATOM 746 C C . HIS A 1 96 ? 17.530 9.555 -34.624 1.00 41.25 96 HIS A C 1
ATOM 748 O O . HIS A 1 96 ? 17.742 8.465 -35.149 1.00 41.25 96 HIS A O 1
ATOM 754 N N . CYS A 1 97 ? 17.870 9.794 -33.364 1.00 42.62 97 CYS A N 1
ATOM 755 C CA . CYS A 1 97 ? 18.130 8.713 -32.444 1.00 42.62 97 CYS A CA 1
ATOM 756 C C . CYS A 1 97 ? 16.762 8.081 -32.177 1.00 42.62 97 CYS A C 1
ATOM 758 O O . CYS A 1 97 ? 15.917 8.670 -31.503 1.00 42.62 97 CYS A O 1
ATOM 760 N N . SER A 1 98 ? 16.491 6.965 -32.850 1.00 54.34 98 SER A N 1
ATOM 761 C CA . SER A 1 98 ? 15.328 6.121 -32.594 1.00 54.34 98 SER A CA 1
ATOM 762 C C . SER A 1 98 ? 15.557 5.479 -31.228 1.00 54.34 98 SER A C 1
ATOM 764 O O . SER A 1 98 ? 16.164 4.420 -31.104 1.00 54.34 98 SER A O 1
ATOM 766 N N . TYR A 1 99 ? 15.221 6.214 -30.171 1.00 57.56 99 TYR A N 1
ATOM 767 C CA . TYR A 1 99 ? 15.129 5.631 -28.846 1.00 57.56 99 TYR A CA 1
ATOM 768 C C . TYR A 1 99 ? 13.798 4.895 -28.801 1.00 57.56 99 TYR A C 1
ATOM 770 O O . TYR A 1 99 ? 12.746 5.521 -28.927 1.00 57.56 99 TYR A O 1
ATOM 778 N N . ASP A 1 100 ? 13.846 3.576 -28.644 1.00 78.81 100 ASP A N 1
ATOM 779 C CA . ASP A 1 100 ? 12.655 2.792 -28.337 1.00 78.81 100 ASP A CA 1
ATOM 780 C C . ASP A 1 100 ? 12.095 3.302 -27.007 1.00 78.81 100 ASP A C 1
ATOM 782 O O . ASP A 1 100 ? 12.678 3.062 -25.948 1.00 78.81 100 ASP A O 1
ATOM 786 N N . VAL A 1 101 ? 10.997 4.054 -27.043 1.00 77.31 101 VAL A N 1
ATOM 787 C CA . VAL A 1 101 ? 10.336 4.556 -25.837 1.00 77.31 101 VAL A CA 1
ATOM 788 C C . VAL A 1 101 ? 9.339 3.513 -25.358 1.00 77.31 101 VAL A C 1
ATOM 790 O O . VAL A 1 101 ? 8.510 3.016 -26.115 1.00 77.31 101 VAL A O 1
ATOM 793 N N . VAL A 1 102 ? 9.407 3.192 -24.073 1.00 76.38 102 VAL A N 1
ATOM 794 C CA . VAL A 1 102 ? 8.462 2.314 -23.396 1.00 76.38 102 VAL A CA 1
ATOM 795 C C . VAL A 1 102 ? 7.492 3.167 -22.592 1.00 76.38 102 VAL A C 1
ATOM 797 O O . VAL A 1 102 ? 7.901 4.044 -21.824 1.00 76.38 102 VAL A O 1
ATOM 800 N N . HIS A 1 103 ? 6.203 2.874 -22.738 1.00 79.69 103 HIS A N 1
ATOM 801 C CA . HIS A 1 103 ? 5.155 3.451 -21.908 1.00 79.69 103 HIS A CA 1
ATOM 802 C C . HIS A 1 103 ? 4.814 2.481 -20.789 1.00 79.69 103 HIS A C 1
ATOM 804 O O . HIS A 1 103 ? 4.571 1.296 -21.034 1.00 79.69 103 HIS A O 1
ATOM 810 N N . ILE A 1 104 ? 4.820 2.981 -19.559 1.00 81.44 104 ILE A N 1
ATOM 811 C CA . ILE A 1 104 ? 4.565 2.174 -18.376 1.00 81.44 104 ILE A CA 1
ATOM 812 C C . ILE A 1 104 ? 3.364 2.720 -17.638 1.00 81.44 104 ILE A C 1
ATOM 814 O O . ILE A 1 104 ? 3.437 3.808 -17.068 1.00 81.44 104 ILE A O 1
ATOM 818 N N . SER A 1 105 ? 2.281 1.950 -17.615 1.00 82.44 105 SER A N 1
ATOM 819 C CA . SER A 1 105 ? 1.137 2.267 -16.765 1.00 82.44 105 SER A CA 1
ATOM 820 C C . SER A 1 105 ? 1.481 1.918 -15.325 1.00 82.44 105 SER A C 1
ATOM 822 O O . SER A 1 105 ? 1.858 0.782 -15.026 1.00 82.44 105 SER A O 1
ATOM 824 N N . VAL A 1 106 ? 1.347 2.904 -14.444 1.00 83.88 106 VAL A N 1
ATOM 825 C CA . VAL A 1 106 ? 1.564 2.763 -13.010 1.00 83.88 106 VAL A CA 1
ATOM 826 C C . VAL A 1 106 ? 0.228 2.817 -12.293 1.00 83.88 106 VAL A C 1
ATOM 828 O O . VAL A 1 106 ? -0.464 3.836 -12.321 1.00 83.88 106 VAL A O 1
ATOM 831 N N . ILE A 1 107 ? -0.126 1.714 -11.635 1.00 85.75 107 ILE A N 1
ATOM 832 C CA . ILE A 1 107 ? -1.338 1.610 -10.816 1.00 85.75 107 ILE A CA 1
ATOM 833 C C . ILE A 1 107 ? -0.925 1.601 -9.351 1.00 85.75 107 ILE A C 1
ATOM 835 O O . ILE A 1 107 ? -0.199 0.711 -8.915 1.00 85.75 107 ILE A O 1
ATOM 839 N N . GLN A 1 108 ? -1.412 2.574 -8.586 1.00 86.25 108 GLN A N 1
ATOM 840 C CA . GLN A 1 108 ? -1.116 2.708 -7.164 1.00 86.25 108 GLN A CA 1
ATOM 841 C C . GLN A 1 108 ? -2.177 2.002 -6.315 1.00 86.25 108 GLN A C 1
ATOM 843 O O . GLN A 1 108 ? -3.378 2.136 -6.558 1.00 86.25 108 GLN A O 1
ATOM 848 N N . ARG A 1 109 ? -1.743 1.265 -5.288 1.00 89.19 109 ARG A N 1
ATOM 849 C CA . ARG A 1 109 ? -2.624 0.547 -4.357 1.00 89.19 109 ARG A CA 1
ATOM 850 C C . ARG A 1 109 ? -2.250 0.845 -2.918 1.00 89.19 109 ARG A C 1
ATOM 852 O O . ARG A 1 109 ? -1.093 0.672 -2.544 1.00 89.19 109 ARG A O 1
ATOM 859 N N . LEU A 1 110 ? -3.225 1.209 -2.091 1.00 86.69 110 LEU A N 1
ATOM 860 C CA . LEU A 1 110 ? -3.013 1.309 -0.649 1.00 86.69 110 LEU A CA 1
ATOM 861 C C . LEU A 1 110 ? -3.129 -0.058 0.010 1.00 86.69 110 LEU A C 1
ATOM 863 O O . LEU A 1 110 ? -4.110 -0.778 -0.170 1.00 86.69 110 LEU A O 1
ATOM 867 N N . THR A 1 111 ? -2.120 -0.401 0.803 1.00 85.75 111 THR A N 1
ATOM 868 C CA . THR A 1 111 ? -2.093 -1.656 1.571 1.00 85.75 111 THR A CA 1
ATOM 869 C C . THR A 1 111 ? -2.824 -1.542 2.910 1.00 85.75 111 THR A C 1
ATOM 871 O O . THR A 1 111 ? -3.111 -2.552 3.544 1.00 85.75 111 THR A O 1
ATOM 874 N N . HIS A 1 112 ? -3.141 -0.328 3.357 1.00 84.00 112 HIS A N 1
ATOM 875 C CA . HIS A 1 112 ? -3.940 -0.072 4.550 1.00 84.00 112 HIS A CA 1
ATOM 876 C C . HIS A 1 112 ? -4.618 1.297 4.465 1.00 84.00 112 HIS A C 1
ATOM 878 O O . HIS A 1 112 ? -4.193 2.165 3.703 1.00 84.00 112 HIS A O 1
ATOM 884 N N . SER A 1 113 ? -5.697 1.476 5.228 1.00 82.31 113 SER A N 1
ATOM 885 C CA . SER A 1 113 ? -6.404 2.760 5.298 1.00 82.31 113 SER A CA 1
ATOM 886 C C . SER A 1 113 ? -5.635 3.746 6.170 1.00 82.31 113 SER A C 1
ATOM 888 O O . SER A 1 113 ? -5.087 3.339 7.185 1.00 82.31 113 SER A O 1
ATOM 890 N N . VAL A 1 114 ? -5.676 5.041 5.848 1.00 81.25 114 VAL A N 1
ATOM 891 C CA . VAL A 1 114 ? -5.276 6.099 6.790 1.00 81.25 114 VAL A CA 1
ATOM 892 C C . VAL A 1 114 ? -6.479 6.432 7.653 1.00 81.25 114 VAL A C 1
ATOM 894 O O . VAL A 1 114 ? -7.516 6.845 7.135 1.00 81.25 114 VAL A O 1
ATOM 897 N N . THR A 1 115 ? -6.379 6.245 8.964 1.00 85.44 115 THR A N 1
ATOM 898 C CA . THR A 1 115 ? -7.382 6.770 9.895 1.00 85.44 115 THR A CA 1
ATOM 899 C C . THR A 1 115 ? -6.727 7.219 11.191 1.00 85.44 115 THR A C 1
ATOM 901 O O . THR A 1 115 ? -5.926 6.500 11.782 1.00 85.44 115 THR A O 1
ATOM 904 N N . GLY A 1 116 ? -7.105 8.411 11.651 1.00 85.62 116 GLY A N 1
ATOM 905 C CA . GLY A 1 116 ? -6.750 8.921 12.975 1.00 85.62 116 GLY A CA 1
ATOM 906 C C . GLY A 1 116 ? -7.750 8.526 14.063 1.00 85.62 116 GLY A C 1
ATOM 907 O O . GLY A 1 116 ? -7.582 8.932 15.210 1.00 85.62 116 GLY A O 1
ATOM 908 N N . LYS A 1 117 ? -8.802 7.761 13.726 1.00 92.44 117 LYS A N 1
ATOM 909 C CA . LYS A 1 117 ? -9.932 7.473 14.622 1.00 92.44 117 LYS A CA 1
ATOM 910 C C . LYS A 1 117 ? -10.069 5.990 14.919 1.00 92.44 117 LYS A C 1
ATOM 912 O O . LYS A 1 117 ? -9.967 5.145 14.028 1.00 92.44 117 LYS A O 1
ATOM 917 N N . CYS A 1 118 ? -10.373 5.674 16.174 1.00 94.50 118 CYS A N 1
ATOM 918 C CA . CYS A 1 118 ? -10.738 4.323 16.577 1.00 94.50 118 CYS A CA 1
ATOM 919 C C . CYS A 1 118 ? -12.063 3.903 15.925 1.00 94.50 118 CYS A C 1
ATOM 921 O O . CYS A 1 118 ? -13.089 4.546 16.132 1.00 94.50 118 CYS A O 1
ATOM 923 N N . HIS A 1 119 ? -12.075 2.766 15.229 1.00 95.88 119 HIS A N 1
ATOM 924 C CA . HIS A 1 119 ? -13.272 2.245 14.555 1.00 95.88 119 HIS A CA 1
ATOM 925 C C . HIS A 1 119 ? -14.390 1.823 15.518 1.00 95.88 119 HIS A C 1
ATOM 927 O O . HIS A 1 119 ? -15.536 1.668 15.113 1.00 95.88 119 HIS A O 1
ATOM 933 N N . ASN A 1 120 ? -14.064 1.600 16.796 1.00 96.75 120 ASN A N 1
ATOM 934 C CA . ASN A 1 120 ? -15.051 1.222 17.806 1.00 96.75 120 ASN A CA 1
ATOM 935 C C . ASN A 1 120 ? -15.639 2.426 18.551 1.00 96.75 120 ASN A C 1
ATOM 937 O O . ASN A 1 120 ? -16.852 2.548 18.642 1.00 96.75 120 ASN A O 1
ATOM 941 N N . CYS A 1 121 ? -14.786 3.280 19.127 1.00 95.69 121 CYS A N 1
ATOM 942 C CA . CYS A 1 121 ? -15.227 4.375 19.999 1.00 95.69 121 CYS A CA 1
ATOM 943 C C . CYS A 1 121 ? -15.171 5.760 19.342 1.00 95.69 121 CYS A C 1
ATOM 945 O O . CYS A 1 121 ? -15.517 6.742 19.986 1.00 95.69 121 CYS A O 1
ATOM 947 N N . GLY A 1 122 ? -14.687 5.867 18.101 1.00 94.25 122 GLY A N 1
ATOM 948 C CA . GLY A 1 122 ? -14.579 7.133 17.369 1.00 94.25 122 GLY A CA 1
ATOM 949 C C . GLY A 1 122 ? -13.477 8.077 17.856 1.00 94.25 122 GLY A C 1
ATOM 950 O O . GLY A 1 122 ? -13.212 9.070 17.186 1.00 94.25 122 GLY A O 1
ATOM 951 N N . LEU A 1 123 ? -12.814 7.769 18.979 1.00 93.81 123 LEU A N 1
ATOM 952 C CA . LEU A 1 123 ? -11.780 8.623 19.560 1.00 93.81 123 LEU A CA 1
ATOM 953 C C . LEU A 1 123 ? -10.643 8.856 18.563 1.00 93.81 123 LEU A C 1
ATOM 955 O O . LEU A 1 123 ? -10.045 7.894 18.064 1.00 93.81 123 LEU A O 1
ATOM 959 N N . GLU A 1 124 ? -10.331 10.128 18.328 1.00 91.00 124 GLU A N 1
ATOM 960 C CA . GLU A 1 124 ? -9.137 10.531 17.596 1.00 91.00 124 GLU A CA 1
ATOM 961 C C . GLU A 1 124 ? -7.917 10.326 18.498 1.00 91.00 124 GLU A C 1
ATOM 963 O O . GLU A 1 124 ? -7.826 10.902 19.583 1.00 91.00 124 GLU A O 1
ATOM 968 N N . LYS A 1 125 ? -7.002 9.440 18.104 1.00 80.81 125 LYS A N 1
ATOM 969 C CA . LYS A 1 125 ? -5.804 9.117 18.887 1.00 80.81 125 LYS A CA 1
ATOM 970 C C . LYS A 1 125 ? -4.683 8.679 17.955 1.00 80.81 125 LYS A C 1
ATOM 972 O O . LYS A 1 125 ? -4.932 8.059 16.929 1.00 80.81 125 LYS A O 1
ATOM 977 N N . SER A 1 126 ? -3.444 8.937 18.354 1.00 77.44 126 SER A N 1
ATOM 978 C CA . SER A 1 126 ? -2.247 8.383 17.722 1.00 77.44 126 SER A CA 1
ATOM 979 C C . SER A 1 126 ? -1.288 7.872 18.810 1.00 77.44 126 SER A C 1
ATOM 981 O O . SER A 1 126 ? -1.174 8.533 19.846 1.00 77.44 126 SER A O 1
ATOM 983 N N . PRO A 1 127 ? -0.629 6.707 18.645 1.00 81.69 127 PRO A N 1
ATOM 984 C CA . PRO A 1 127 ? -0.799 5.732 17.564 1.00 81.69 127 PRO A CA 1
ATOM 985 C C . PRO A 1 127 ? -2.053 4.852 17.750 1.00 81.69 127 PRO A C 1
ATOM 987 O O . PRO A 1 127 ? -2.611 4.735 18.843 1.00 81.69 127 PRO A O 1
ATOM 990 N N . LEU A 1 128 ? -2.494 4.204 16.671 1.00 88.31 128 LEU A N 1
ATOM 991 C CA . LEU A 1 128 ? -3.608 3.253 16.625 1.00 88.31 128 LEU A CA 1
ATOM 992 C C . LEU A 1 128 ? -3.066 1.923 16.122 1.00 88.31 128 LEU A C 1
ATOM 994 O O . LEU A 1 128 ? -2.132 1.864 15.332 1.00 88.31 128 LEU A O 1
ATOM 998 N N . SER A 1 129 ? -3.675 0.833 16.565 1.00 88.44 129 SER A N 1
ATOM 999 C CA . SER A 1 129 ? -3.338 -0.497 16.072 1.00 88.44 129 SER A CA 1
ATOM 1000 C C . SER A 1 129 ? -4.305 -0.891 14.965 1.00 88.44 129 SER A C 1
ATOM 1002 O O . SER A 1 129 ? -5.490 -1.120 15.225 1.00 88.44 129 SER A O 1
ATOM 1004 N N . TYR A 1 130 ? -3.805 -0.977 13.733 1.00 89.06 130 TYR A N 1
ATOM 1005 C CA . TYR A 1 130 ? -4.572 -1.510 12.610 1.00 89.06 130 TYR A CA 1
ATOM 1006 C C . TYR A 1 130 ? -4.934 -2.978 12.836 1.00 89.06 130 TYR A C 1
ATOM 1008 O O . TYR A 1 130 ? -4.179 -3.756 13.426 1.00 89.06 130 TYR A O 1
ATOM 1016 N N . CYS A 1 131 ? -6.104 -3.380 12.341 1.00 90.69 131 CYS A N 1
ATOM 1017 C CA . CYS A 1 131 ? -6.480 -4.784 12.307 1.00 90.69 131 CYS A CA 1
ATOM 1018 C C . CYS A 1 131 ? -5.460 -5.566 11.472 1.00 90.69 131 CYS A C 1
ATOM 1020 O O . CYS A 1 131 ? -5.411 -5.409 10.255 1.00 90.69 131 CYS A O 1
ATOM 1022 N N . SER A 1 132 ? -4.714 -6.468 12.107 1.00 86.50 132 SER A N 1
ATOM 1023 C CA . SER A 1 132 ? -3.646 -7.249 11.464 1.00 86.50 132 SER A CA 1
ATOM 1024 C C . SER A 1 132 ? -4.115 -8.183 10.344 1.00 86.50 132 SER A C 1
ATOM 1026 O O . SER A 1 132 ? -3.290 -8.741 9.627 1.00 86.50 132 SER A O 1
ATOM 1028 N N . LYS A 1 133 ? -5.430 -8.404 10.197 1.00 87.06 133 LYS A N 1
ATOM 1029 C CA . LYS A 1 133 ? -5.988 -9.202 9.099 1.00 87.06 133 LYS A CA 1
ATOM 1030 C C . LYS A 1 133 ? -6.303 -8.358 7.872 1.00 87.06 133 LYS A C 1
ATOM 1032 O O . LYS A 1 133 ? -5.926 -8.776 6.792 1.00 87.06 133 LYS A O 1
ATOM 1037 N N . CYS A 1 134 ? -7.048 -7.262 8.015 1.00 90.44 134 CYS A N 1
ATOM 1038 C CA . CYS A 1 134 ? -7.573 -6.514 6.866 1.00 90.44 134 CYS A CA 1
ATOM 1039 C C . CYS A 1 134 ? -6.898 -5.160 6.637 1.00 90.44 134 CYS A C 1
ATOM 1041 O O . CYS A 1 134 ? -7.028 -4.617 5.549 1.00 90.44 134 CYS A O 1
ATOM 1043 N N . CYS A 1 135 ? -6.255 -4.594 7.661 1.00 89.06 135 CYS A N 1
ATOM 1044 C CA . CYS A 1 135 ? -5.657 -3.257 7.669 1.00 89.06 135 CYS A CA 1
ATOM 1045 C C . CYS A 1 135 ? -6.602 -2.096 7.263 1.00 89.06 135 CYS A C 1
ATOM 1047 O O . CYS A 1 135 ? -6.152 -0.974 7.047 1.00 89.06 135 CYS A O 1
ATOM 1049 N N . LYS A 1 136 ? -7.920 -2.339 7.188 1.00 88.31 136 LYS A N 1
ATOM 1050 C CA . LYS A 1 136 ? -8.948 -1.346 6.817 1.00 88.31 136 LYS A CA 1
ATOM 1051 C C . LYS A 1 136 ? -9.424 -0.494 7.997 1.00 88.31 136 LYS A C 1
ATOM 1053 O O . LYS A 1 136 ? -9.912 0.608 7.798 1.00 88.31 136 LYS A O 1
ATOM 1058 N N . VAL A 1 137 ? -9.308 -1.011 9.219 1.00 91.50 137 VAL A N 1
ATOM 1059 C CA . VAL A 1 137 ? -9.782 -0.363 10.452 1.00 91.50 137 VAL A CA 1
ATOM 1060 C C . VAL A 1 137 ? -8.673 -0.343 11.497 1.00 91.50 137 VAL A C 1
ATOM 1062 O O . VAL A 1 137 ? -7.829 -1.245 11.514 1.00 91.50 137 VAL A O 1
ATOM 1065 N N . ALA A 1 138 ? -8.696 0.652 12.383 1.00 91.94 138 ALA A N 1
ATOM 1066 C CA . ALA A 1 138 ? -7.729 0.801 13.465 1.00 91.94 138 ALA A CA 1
ATOM 1067 C C . ALA A 1 138 ? -8.420 0.988 14.820 1.00 91.94 138 ALA A C 1
ATOM 1069 O O . ALA A 1 138 ? -9.539 1.498 14.904 1.00 91.94 138 ALA A O 1
ATOM 1070 N N . TYR A 1 139 ? -7.752 0.565 15.891 1.00 94.06 139 TYR A N 1
ATOM 1071 C CA . TYR A 1 139 ? -8.291 0.590 17.248 1.00 94.06 139 TYR A CA 1
ATOM 1072 C C . TYR A 1 139 ? -7.317 1.259 18.213 1.00 94.06 139 TYR A C 1
ATOM 1074 O O . TYR A 1 139 ? -6.104 1.075 18.119 1.00 94.06 139 TYR A O 1
ATOM 1082 N N . CYS A 1 140 ? -7.850 2.009 19.179 1.00 94.12 140 CYS A N 1
ATOM 1083 C CA . CYS A 1 140 ? -7.035 2.660 20.206 1.00 94.12 140 CYS A CA 1
ATOM 1084 C C . CYS A 1 140 ? -6.465 1.677 21.241 1.00 94.12 140 CYS A C 1
ATOM 1086 O O . CYS A 1 140 ? -5.512 2.020 21.939 1.00 94.12 140 CYS A O 1
ATOM 1088 N N . ASN A 1 141 ? -7.047 0.477 21.358 1.00 93.44 141 ASN A N 1
ATOM 1089 C CA . ASN A 1 141 ? -6.593 -0.612 22.222 1.00 93.44 141 ASN A CA 1
ATOM 1090 C C . ASN A 1 141 ? -7.240 -1.962 21.824 1.00 93.44 141 ASN A C 1
ATOM 1092 O O . ASN A 1 141 ? -8.164 -2.022 21.006 1.00 93.44 141 ASN A O 1
ATOM 1096 N N . ARG A 1 142 ? -6.759 -3.061 22.431 1.00 94.31 142 ARG A N 1
ATOM 1097 C CA . ARG A 1 142 ? -7.268 -4.430 22.197 1.00 94.31 142 ARG A CA 1
ATOM 1098 C C . ARG A 1 142 ? -8.726 -4.619 22.622 1.00 94.31 142 ARG A C 1
ATOM 1100 O O . ARG A 1 142 ? -9.419 -5.456 22.050 1.00 94.31 142 ARG A O 1
ATOM 1107 N N . GLU A 1 143 ? -9.192 -3.871 23.615 1.00 96.56 143 GLU A N 1
ATOM 1108 C CA . GLU A 1 143 ? -10.572 -3.950 24.093 1.00 96.56 143 GLU A CA 1
ATOM 1109 C C . GLU A 1 143 ? -11.553 -3.429 23.036 1.00 96.56 143 GLU A C 1
ATOM 1111 O O . GLU A 1 143 ? -12.490 -4.133 22.662 1.00 96.56 143 GLU A O 1
ATOM 1116 N N . CYS A 1 144 ? -11.266 -2.266 22.443 1.00 96.62 144 CYS A N 1
ATOM 1117 C CA . CYS A 1 144 ? -12.026 -1.722 21.319 1.0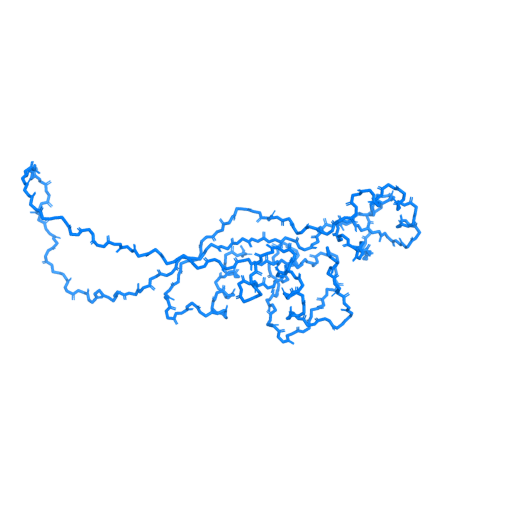0 96.62 144 CYS A CA 1
ATOM 1118 C C . CYS A 1 144 ? -12.067 -2.683 20.125 1.00 96.62 144 CYS A C 1
ATOM 1120 O O . CYS A 1 144 ? -13.118 -2.841 19.506 1.00 96.62 144 CYS A O 1
ATOM 1122 N N . GLN A 1 145 ? -10.957 -3.366 19.827 1.00 95.62 145 GLN A N 1
ATOM 1123 C CA . GLN A 1 145 ? -10.929 -4.393 18.785 1.00 95.62 145 GLN A CA 1
ATOM 1124 C C . GLN A 1 145 ? -11.856 -5.573 19.115 1.00 95.62 145 GLN A C 1
ATOM 1126 O O . GLN A 1 145 ? -12.638 -5.990 18.262 1.00 95.62 145 GLN A O 1
ATOM 1131 N N . ARG A 1 146 ? -11.797 -6.110 20.344 1.00 96.69 146 ARG A N 1
ATOM 1132 C CA . ARG A 1 146 ? -12.649 -7.233 20.781 1.00 96.69 146 ARG A CA 1
ATOM 1133 C C . ARG A 1 146 ? -14.131 -6.865 20.761 1.00 96.69 146 ARG A C 1
ATOM 1135 O O . ARG A 1 146 ? -14.931 -7.631 20.230 1.00 96.69 146 ARG A O 1
ATOM 1142 N N . ASN A 1 147 ? -14.483 -5.685 21.263 1.00 97.00 147 ASN A N 1
ATOM 1143 C CA . ASN A 1 147 ? -15.868 -5.213 21.322 1.00 97.00 147 ASN A CA 1
ATOM 1144 C C . ASN A 1 147 ? -16.469 -5.022 19.924 1.00 97.00 147 ASN A C 1
ATOM 1146 O O . ASN A 1 147 ? -17.631 -5.361 19.688 1.00 97.00 147 ASN A O 1
ATOM 1150 N N . ASN A 1 148 ? -15.663 -4.538 18.978 1.00 96.38 148 ASN A N 1
ATOM 1151 C CA . ASN A 1 148 ? -16.079 -4.334 17.595 1.00 96.38 148 ASN A CA 1
ATOM 1152 C C . ASN A 1 148 ? -16.059 -5.625 16.754 1.00 96.38 148 ASN A C 1
ATOM 1154 O O . ASN A 1 148 ? -16.730 -5.695 15.724 1.00 96.38 148 ASN A O 1
ATOM 1158 N N . TRP A 1 149 ? -15.336 -6.667 17.188 1.00 95.88 149 TRP A N 1
ATOM 1159 C CA . TRP A 1 149 ? -15.106 -7.893 16.412 1.00 95.88 149 TRP A CA 1
ATOM 1160 C C . TRP A 1 149 ? -16.391 -8.579 15.940 1.00 95.88 149 TRP A C 1
ATOM 1162 O O . TRP A 1 149 ? -16.436 -9.080 14.817 1.00 95.88 149 TRP A O 1
ATOM 1172 N N . LYS A 1 150 ? -17.452 -8.564 16.759 1.00 95.25 150 LYS A N 1
ATOM 1173 C CA . LYS A 1 150 ? -18.767 -9.127 16.399 1.00 95.25 150 LYS A CA 1
ATOM 1174 C C . LYS A 1 150 ? -19.334 -8.555 15.094 1.00 95.25 150 LYS A C 1
ATOM 1176 O O . LYS A 1 150 ? -19.951 -9.309 14.346 1.00 95.25 150 LYS A O 1
ATOM 1181 N N . TYR A 1 151 ? -19.074 -7.278 14.815 1.00 95.31 151 TYR A N 1
ATOM 1182 C CA . TYR A 1 151 ? -19.486 -6.595 13.589 1.00 95.31 151 TYR A CA 1
ATOM 1183 C C . TYR A 1 151 ? -18.387 -6.682 12.527 1.00 95.31 151 TYR A C 1
ATOM 1185 O O . TYR A 1 151 ? -18.629 -7.132 11.411 1.00 95.31 151 TYR A O 1
ATOM 1193 N N . HIS A 1 152 ? -17.147 -6.346 12.896 1.00 94.94 152 HIS A N 1
ATOM 1194 C CA . HIS A 1 152 ? -16.035 -6.266 11.952 1.00 94.94 152 HIS A CA 1
ATOM 1195 C C . HIS A 1 152 ? -15.738 -7.575 11.216 1.00 94.94 152 HIS A C 1
ATOM 1197 O O . HIS A 1 152 ? -15.413 -7.556 10.029 1.00 94.94 152 HIS A O 1
ATOM 1203 N N . ARG A 1 153 ? -15.854 -8.723 11.895 1.00 95.06 153 ARG A N 1
ATOM 1204 C CA . ARG A 1 153 ? -15.489 -10.035 11.335 1.00 95.06 153 ARG A CA 1
ATOM 1205 C C . ARG A 1 153 ? -16.198 -10.370 10.022 1.00 95.06 153 ARG A C 1
ATOM 1207 O O . ARG A 1 153 ? -15.614 -11.081 9.212 1.00 95.06 153 ARG A O 1
ATOM 1214 N N . GLN A 1 154 ? -17.412 -9.853 9.822 1.00 95.62 154 GLN A N 1
ATOM 1215 C CA . GLN A 1 154 ? -18.245 -10.128 8.648 1.00 95.62 154 GLN A CA 1
ATOM 1216 C C . GLN A 1 154 ? -17.638 -9.572 7.353 1.00 95.62 154 GLN A C 1
ATOM 1218 O O . GLN A 1 154 ? -17.851 -10.139 6.292 1.00 95.62 154 GLN A O 1
ATOM 1223 N N . TYR A 1 155 ? -16.844 -8.503 7.451 1.00 92.25 155 TYR A N 1
ATOM 1224 C CA . TYR A 1 155 ? -16.186 -7.836 6.321 1.00 92.25 155 TYR A CA 1
ATOM 1225 C C . TYR A 1 155 ? -14.661 -7.732 6.513 1.00 92.25 155 TYR A C 1
ATOM 1227 O O . TYR A 1 155 ? -13.973 -6.934 5.871 1.00 92.25 155 TYR A O 1
ATOM 1235 N N . CYS A 1 156 ? -14.105 -8.522 7.438 1.00 93.12 156 CYS A N 1
ATOM 1236 C CA . CYS A 1 156 ? -12.684 -8.505 7.762 1.00 93.12 156 CYS A CA 1
ATOM 1237 C C . CYS A 1 156 ? -11.878 -9.278 6.710 1.00 93.12 156 CYS A C 1
ATOM 1239 O O . CYS A 1 156 ? -11.511 -10.442 6.907 1.00 93.12 156 CYS A O 1
ATOM 1241 N N . GLU A 1 157 ? -11.580 -8.602 5.607 1.00 90.38 157 GLU A N 1
ATOM 1242 C CA . GLU A 1 157 ? -10.815 -9.130 4.481 1.00 90.38 157 GLU A CA 1
ATOM 1243 C C . GLU A 1 157 ? -9.772 -8.125 3.994 1.00 90.38 157 GLU A C 1
ATOM 1245 O O . GLU A 1 157 ? -10.058 -6.932 3.849 1.00 90.38 157 GLU A O 1
ATOM 1250 N N . PHE A 1 158 ? -8.555 -8.621 3.760 1.00 86.62 158 PHE A N 1
ATOM 1251 C CA . PHE A 1 158 ? -7.481 -7.837 3.169 1.00 86.62 158 PHE A CA 1
ATOM 1252 C C . PHE A 1 158 ? -7.711 -7.692 1.671 1.00 86.62 158 PHE A C 1
ATOM 1254 O O . PHE A 1 158 ? -7.725 -8.686 0.951 1.00 86.62 158 PHE A O 1
ATOM 1261 N N . GLN A 1 159 ? -7.852 -6.450 1.224 1.00 85.62 159 GLN A N 1
ATOM 1262 C CA . GLN A 1 159 ? -7.952 -6.115 -0.185 1.00 85.62 159 GLN A CA 1
ATOM 1263 C C . GLN A 1 159 ? -7.315 -4.738 -0.379 1.00 85.62 159 GLN A C 1
ATOM 1265 O O . GLN A 1 159 ? -7.871 -3.757 0.128 1.00 85.62 159 GLN A O 1
ATOM 1270 N N . PRO A 1 160 ? -6.154 -4.654 -1.051 1.00 84.38 160 PRO A N 1
ATOM 1271 C CA . PRO A 1 160 ? -5.583 -3.376 -1.438 1.00 84.38 160 PRO A CA 1
ATOM 1272 C C . PRO A 1 160 ? -6.557 -2.647 -2.357 1.00 84.38 160 PRO A C 1
ATOM 1274 O O . PRO A 1 160 ? -7.106 -3.250 -3.280 1.00 84.38 160 PRO A O 1
ATOM 1277 N N . PHE A 1 161 ? -6.775 -1.360 -2.119 1.00 83.31 161 PHE A N 1
ATOM 1278 C CA . PHE A 1 161 ? -7.651 -0.551 -2.963 1.00 83.31 161 PHE A CA 1
ATOM 1279 C C . PHE A 1 161 ? -6.823 0.344 -3.879 1.00 83.31 161 PHE A C 1
ATOM 1281 O O . PHE A 1 161 ? -5.773 0.851 -3.479 1.00 83.31 161 PHE A O 1
ATOM 1288 N N . ILE A 1 162 ? -7.282 0.495 -5.123 1.00 85.56 162 ILE A N 1
ATOM 1289 C CA . ILE A 1 162 ? -6.671 1.406 -6.096 1.00 85.56 162 ILE A CA 1
ATOM 1290 C C . ILE A 1 162 ? -6.826 2.829 -5.577 1.00 85.56 162 ILE A C 1
ATOM 1292 O O . ILE A 1 162 ? -7.896 3.198 -5.088 1.00 85.56 162 ILE A O 1
ATOM 1296 N N . ILE A 1 163 ? -5.768 3.618 -5.703 1.00 84.62 163 ILE A N 1
ATOM 1297 C CA . ILE A 1 163 ? -5.815 5.053 -5.454 1.00 84.62 163 ILE A CA 1
ATOM 1298 C C . ILE A 1 163 ? -5.467 5.825 -6.717 1.00 84.62 163 ILE A C 1
ATOM 1300 O O . ILE A 1 163 ? -4.554 5.458 -7.454 1.00 84.62 163 ILE A O 1
ATOM 1304 N N . GLY A 1 164 ? -6.207 6.912 -6.928 1.00 83.00 164 GLY A N 1
ATOM 1305 C CA . GLY A 1 164 ? -6.041 7.779 -8.085 1.00 83.00 164 GLY A CA 1
ATOM 1306 C C . GLY A 1 164 ? -6.366 7.095 -9.412 1.00 83.00 164 GLY A C 1
ATOM 1307 O O . GLY A 1 164 ? -6.830 5.955 -9.480 1.00 83.00 164 GLY A O 1
ATOM 1308 N N . THR A 1 165 ? -6.127 7.834 -10.487 1.00 79.81 165 THR A N 1
ATOM 1309 C CA . THR A 1 165 ? -6.109 7.288 -11.841 1.00 79.81 165 THR A CA 1
ATOM 1310 C C . THR A 1 165 ? -4.715 6.739 -12.136 1.00 79.81 165 THR A C 1
ATOM 1312 O O . THR A 1 165 ? -3.734 7.388 -11.758 1.00 79.81 165 THR A O 1
ATOM 1315 N N . PRO A 1 166 ? -4.592 5.592 -12.831 1.00 83.12 166 PRO A N 1
ATOM 1316 C CA . PRO A 1 166 ? -3.299 5.138 -13.324 1.00 83.12 166 PRO A CA 1
ATOM 1317 C C . PRO A 1 166 ? -2.612 6.246 -14.125 1.00 83.12 166 PRO A C 1
ATOM 1319 O O . PRO A 1 166 ? -3.275 6.985 -14.855 1.00 83.12 166 PRO A O 1
ATOM 1322 N N . PHE A 1 167 ? -1.295 6.360 -13.995 1.00 82.19 167 PHE A N 1
ATOM 1323 C CA . PHE A 1 167 ? -0.508 7.339 -14.745 1.00 82.19 167 PHE A CA 1
ATOM 1324 C C . PHE A 1 167 ? 0.547 6.646 -15.602 1.00 82.19 167 PHE A C 1
ATOM 1326 O O . PHE A 1 167 ? 0.972 5.536 -15.293 1.00 82.19 167 PHE A O 1
ATOM 1333 N N . ILE A 1 168 ? 0.956 7.297 -16.693 1.00 83.12 168 ILE A N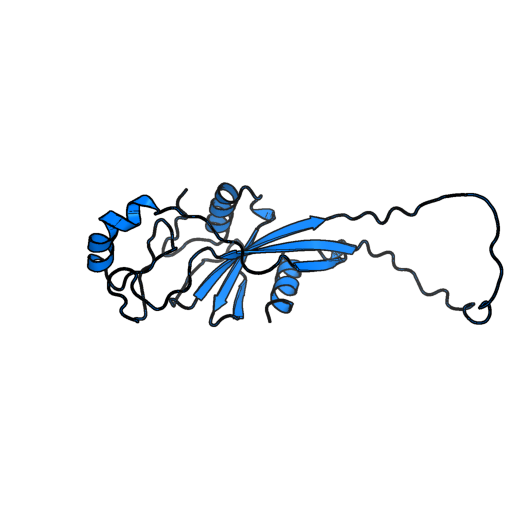 1
ATOM 1334 C CA . ILE A 1 168 ? 1.920 6.740 -17.646 1.00 83.12 168 ILE A CA 1
ATOM 1335 C C . ILE A 1 168 ? 3.295 7.357 -17.398 1.00 83.12 168 ILE A C 1
ATOM 1337 O O . ILE A 1 168 ? 3.450 8.578 -17.412 1.00 83.12 168 ILE A O 1
ATOM 1341 N N . ILE A 1 169 ? 4.304 6.507 -17.219 1.00 84.38 169 ILE A N 1
ATOM 1342 C CA . ILE A 1 169 ? 5.715 6.887 -17.266 1.00 84.38 169 ILE A CA 1
ATOM 1343 C C . ILE A 1 169 ? 6.251 6.541 -18.656 1.00 84.38 169 ILE A C 1
ATOM 1345 O O . ILE A 1 169 ? 6.252 5.375 -19.045 1.00 84.38 169 ILE A O 1
ATOM 1349 N N . SER A 1 170 ? 6.740 7.545 -19.384 1.00 82.94 170 SER A N 1
ATOM 1350 C CA . SER A 1 170 ? 7.460 7.357 -20.651 1.00 82.94 170 SER A CA 1
ATOM 1351 C C . SER A 1 170 ? 8.965 7.354 -20.397 1.00 82.94 170 SER A C 1
ATOM 1353 O O . SER A 1 170 ? 9.498 8.280 -19.774 1.00 82.94 170 SER A O 1
ATOM 1355 N N . ILE A 1 171 ? 9.658 6.312 -20.853 1.00 83.19 171 ILE A N 1
ATOM 1356 C CA . ILE A 1 171 ? 11.092 6.127 -20.608 1.00 83.19 171 ILE A CA 1
ATOM 1357 C C . ILE A 1 171 ? 11.761 5.378 -21.760 1.00 83.19 171 ILE A C 1
ATOM 1359 O O . ILE A 1 171 ? 11.176 4.454 -22.314 1.00 83.19 171 ILE A O 1
ATOM 1363 N N . ASP A 1 172 ? 12.999 5.744 -22.099 1.00 84.88 172 ASP A N 1
ATOM 1364 C CA . ASP A 1 172 ? 13.795 4.979 -23.065 1.00 84.88 172 ASP A CA 1
ATOM 1365 C C . ASP A 1 172 ? 13.942 3.525 -22.589 1.00 84.88 172 ASP A C 1
ATOM 1367 O O . ASP A 1 172 ? 14.222 3.273 -21.413 1.00 84.88 172 ASP A O 1
ATOM 1371 N N . SER A 1 173 ? 13.807 2.564 -23.498 1.00 78.50 173 SER A N 1
ATOM 1372 C CA . SER A 1 173 ? 13.870 1.127 -23.215 1.00 78.50 173 SER A CA 1
ATOM 1373 C C . SER A 1 173 ? 15.169 0.731 -22.512 1.00 78.50 173 SER A C 1
ATOM 1375 O O . SER A 1 173 ? 15.146 -0.011 -21.532 1.00 78.50 173 SER A O 1
ATOM 1377 N N . SER A 1 174 ? 16.295 1.311 -22.935 1.00 79.31 174 SER A N 1
ATOM 1378 C CA . SER A 1 174 ? 17.621 1.122 -22.331 1.00 79.31 174 SER A CA 1
ATOM 1379 C C . SER A 1 174 ? 17.712 1.623 -20.887 1.00 79.31 174 SER A C 1
ATOM 1381 O O . SER A 1 174 ? 18.596 1.214 -20.137 1.00 79.31 174 SER A O 1
ATOM 1383 N N . LYS A 1 175 ? 16.793 2.502 -20.484 1.00 82.75 175 LYS A N 1
ATOM 1384 C CA . LYS A 1 175 ? 16.721 3.126 -19.162 1.00 82.75 175 LYS A CA 1
ATOM 1385 C C . LYS A 1 175 ? 15.586 2.569 -18.306 1.00 82.75 175 LYS A C 1
ATOM 1387 O O . LYS A 1 175 ? 15.466 3.003 -17.162 1.00 82.75 175 LYS A O 1
ATOM 1392 N N . ALA A 1 176 ? 14.781 1.633 -18.815 1.00 78.25 176 ALA A N 1
ATOM 1393 C CA . ALA A 1 176 ? 13.645 1.017 -18.126 1.00 78.25 176 ALA A CA 1
ATOM 1394 C C . ALA A 1 176 ? 14.079 -0.017 -17.062 1.00 78.25 176 ALA A C 1
ATOM 1396 O O . ALA A 1 176 ? 13.560 -1.130 -16.994 1.00 78.25 176 ALA A O 1
ATOM 1397 N N . THR A 1 177 ? 15.056 0.341 -16.227 1.00 81.50 177 THR A N 1
ATOM 1398 C CA . THR A 1 177 ? 15.468 -0.448 -15.061 1.00 81.50 177 THR A CA 1
ATOM 1399 C C . THR A 1 177 ? 14.544 -0.155 -13.882 1.00 81.50 177 THR A C 1
ATOM 1401 O O . THR A 1 177 ? 14.022 0.953 -13.761 1.00 81.50 177 THR A O 1
ATOM 1404 N N . LEU A 1 178 ? 14.366 -1.124 -12.977 1.00 71.06 178 LEU A N 1
ATOM 1405 C CA . LEU A 1 178 ? 13.528 -0.947 -11.786 1.00 71.06 178 LEU A CA 1
ATOM 1406 C C . LEU A 1 178 ? 13.916 0.314 -10.988 1.00 71.06 178 LEU A C 1
ATOM 1408 O O . LEU A 1 178 ? 13.045 1.119 -10.677 1.00 71.06 178 LEU A O 1
ATOM 1412 N N . ASP A 1 179 ? 15.212 0.532 -10.751 1.00 77.94 179 ASP A N 1
ATOM 1413 C CA . ASP A 1 179 ? 15.743 1.714 -10.048 1.00 77.94 179 ASP A CA 1
ATOM 1414 C C . ASP A 1 179 ? 15.353 3.043 -10.724 1.00 77.94 179 ASP A C 1
ATOM 1416 O O . ASP A 1 179 ? 14.964 4.015 -10.073 1.00 77.94 179 ASP A O 1
ATOM 1420 N N . ASN A 1 180 ? 15.390 3.106 -12.054 1.00 82.12 180 ASN A N 1
ATOM 1421 C CA . ASN A 1 180 ? 15.035 4.337 -12.751 1.00 82.12 180 ASN A CA 1
ATOM 1422 C C . ASN A 1 180 ? 13.515 4.558 -12.799 1.00 82.12 180 ASN A C 1
ATOM 1424 O O . ASN A 1 180 ? 13.041 5.693 -12.713 1.00 82.12 180 ASN A O 1
ATOM 1428 N N . LEU A 1 181 ? 12.735 3.476 -12.874 1.00 78.00 181 LEU A N 1
ATOM 1429 C CA . LEU A 1 181 ? 11.275 3.529 -12.771 1.00 78.00 181 LEU A CA 1
ATOM 1430 C C . LEU A 1 181 ? 10.825 4.005 -11.394 1.00 78.00 181 LEU A C 1
ATOM 1432 O O . LEU A 1 181 ? 9.922 4.833 -11.303 1.00 78.00 181 LEU A O 1
ATOM 1436 N N . GLN A 1 182 ? 11.503 3.559 -10.339 1.00 75.00 182 GLN A N 1
ATOM 1437 C CA . GLN A 1 182 ? 11.320 4.044 -8.974 1.00 75.00 182 GLN A CA 1
ATOM 1438 C C . GLN A 1 182 ? 11.541 5.558 -8.878 1.00 75.00 182 GLN A C 1
ATOM 1440 O O . GLN A 1 182 ? 10.667 6.292 -8.406 1.00 75.00 182 GLN A O 1
ATOM 1445 N N . LYS A 1 183 ? 12.674 6.045 -9.398 1.00 80.69 183 LYS A N 1
ATOM 1446 C CA . LYS A 1 183 ? 13.008 7.480 -9.429 1.00 80.69 183 LYS A CA 1
ATOM 1447 C C . LYS A 1 183 ? 11.975 8.298 -10.204 1.00 80.69 183 LYS A C 1
ATOM 1449 O O . LYS A 1 183 ? 11.557 9.363 -9.746 1.00 80.69 183 LYS A O 1
ATOM 1454 N N . LYS A 1 184 ? 11.522 7.800 -11.359 1.00 80.94 184 LYS A N 1
ATOM 1455 C CA . LYS A 1 184 ? 10.465 8.441 -12.156 1.00 80.94 184 LYS A CA 1
ATOM 1456 C C . LYS A 1 184 ? 9.140 8.473 -11.400 1.00 80.94 184 LYS A C 1
ATOM 1458 O O . LYS A 1 184 ? 8.571 9.554 -11.268 1.00 80.94 184 LYS A O 1
ATOM 1463 N N . ALA A 1 185 ? 8.682 7.346 -10.857 1.00 74.31 185 ALA A N 1
ATOM 1464 C CA . ALA A 1 185 ? 7.439 7.263 -10.091 1.00 74.31 185 ALA A CA 1
ATOM 1465 C C . ALA A 1 185 ? 7.418 8.254 -8.913 1.00 74.31 185 ALA A C 1
ATOM 1467 O O . ALA A 1 185 ? 6.393 8.889 -8.674 1.00 74.31 185 ALA A O 1
ATOM 1468 N N . PHE A 1 186 ? 8.556 8.468 -8.238 1.00 67.56 186 PHE A N 1
ATOM 1469 C CA . PHE A 1 186 ? 8.682 9.490 -7.194 1.00 67.56 186 PHE A CA 1
ATOM 1470 C C . PHE A 1 186 ? 8.448 10.911 -7.717 1.00 67.56 186 PHE A C 1
ATOM 1472 O O . PHE A 1 186 ? 7.730 11.687 -7.090 1.00 67.56 186 PHE A O 1
ATOM 1479 N N . SER A 1 187 ? 9.038 11.259 -8.866 1.00 76.06 187 SER A N 1
ATOM 1480 C CA . SER A 1 187 ? 8.907 12.607 -9.437 1.00 76.06 187 SER A CA 1
ATOM 1481 C C . SER A 1 187 ? 7.459 12.988 -9.760 1.00 76.06 187 SER A C 1
ATOM 1483 O O . SER A 1 187 ? 7.115 14.162 -9.657 1.00 76.06 187 SER A O 1
ATOM 1485 N N . TYR A 1 188 ? 6.612 12.002 -10.076 1.00 69.00 188 TYR A N 1
ATOM 1486 C CA . TYR A 1 188 ? 5.183 12.198 -10.339 1.00 69.00 188 TYR A CA 1
ATOM 1487 C C . TYR A 1 188 ? 4.328 12.295 -9.073 1.00 69.00 188 TYR A C 1
ATOM 1489 O O . TYR A 1 188 ? 3.245 12.865 -9.116 1.00 69.00 188 TYR A O 1
ATOM 1497 N N . ALA A 1 189 ? 4.793 11.760 -7.946 1.00 61.88 189 ALA A N 1
ATOM 1498 C CA . ALA A 1 189 ? 4.052 11.768 -6.686 1.00 61.88 189 ALA A CA 1
ATOM 1499 C C . ALA A 1 189 ? 4.382 12.980 -5.791 1.00 61.88 189 ALA A C 1
ATOM 1501 O O . ALA A 1 189 ? 4.219 12.914 -4.568 1.00 61.88 189 ALA A O 1
ATOM 1502 N N . ARG A 1 190 ? 4.941 14.038 -6.388 1.00 55.03 190 ARG A N 1
ATOM 1503 C CA . ARG A 1 190 ? 5.534 15.181 -5.695 1.00 55.03 190 ARG A CA 1
ATOM 1504 C C . ARG A 1 190 ? 4.547 16.305 -5.409 1.00 55.03 190 ARG A C 1
ATOM 1506 O O . ARG A 1 190 ? 3.652 16.523 -6.247 1.00 55.03 190 ARG A O 1
#